Protein AF-A0A8K0P099-F1 (afdb_monomer_lite)

Secondary structure (DSSP, 8-state):
----------EEE--S--EEEEE-SSS-EEEEESHHHHHHHHGGGGPPTT-EEEEHHHHHHHTTSSEEEEEEEEEEETTTEEEEEEEEEEESSTTS--GGGS-GGG--SS------PPPPSS--EEEEEEEEEEEEEETTHHHHHHHHHTTT-HHHHHHHHHHHHHHHHHHTTSGGGTTEEEEEEETTEEEEEES-SGGG-B-TTS-HHHHHHHHHHHHHHHHHHHHHHHHHHHHHT----EEEEEEEEEEEEEEE-SSS-EEEEESHHHHHHHHHHHHS-TT-EEEEHHHHHHHTTSSEEEEEEEEEEETTTEEEEEEEEEEE--TTS--GGGPPP------

InterPro domains:
  IPR001054 Adenylyl cyclase class-3/4/guanylyl cyclase [PF00211] (7-89)
  IPR001054 Adenylyl cyclase class-3/4/guanylyl cyclase [PF00211] (124-322)
  IPR001054 Adenylyl cyclase class-3/4/guanylyl cyclase [PS50125] (1-44)
  IPR001054 Adenylyl cyclase class-3/4/guanylyl cyclase [PS50125] (132-277)
  IPR001054 Adenylyl cyclase class-3/4/guanylyl cyclase [SM00044] (24-306)
  IPR001054 Adenylyl cyclase class-3/4/guanylyl cyclase [cd07302] (12-88)
  IPR001054 Adenylyl cyclase class-3/4/guanylyl cyclase [cd07302] (130-321)
  IPR018297 Adenylyl cyclase class-4/guanylyl cyclase, conserved site [PS00452] (21-44)
  IPR018297 Adenylyl cyclase class-4/guanylyl cyclase, conserved site [PS00452] (254-277)
  IPR029787 Nucleotide cyclase [G3DSA:3.30.70.1230] (4-92)
  IPR029787 Nucleotide cyclase [G3DSA:3.30.70.1230] (120-325)
  IPR029787 Nucleotide cyclase [SSF55073] (9-88)
  IPR029787 Nucleotide cyclase [SSF55073] (126-321)

Organism: Ladona fulva (NCBI:txid123851)

Structure (mmCIF, N/CA/C/O backbone):
data_AF-A0A8K0P099-F1
#
_entry.id   AF-A0A8K0P099-F1
#
loop_
_atom_site.group_PDB
_atom_site.id
_atom_site.type_symbol
_atom_site.label_atom_id
_atom_site.label_alt_id
_atom_site.label_comp_id
_atom_site.label_asym_id
_atom_site.label_entity_id
_atom_site.label_seq_id
_atom_site.pdbx_PDB_ins_code
_atom_site.Cartn_x
_atom_site.Cartn_y
_atom_site.Cartn_z
_atom_site.occupancy
_atom_site.B_iso_or_equiv
_atom_site.auth_seq_id
_atom_site.auth_comp_id
_atom_site.auth_asym_id
_atom_site.auth_atom_id
_atom_site.pdbx_PDB_model_num
ATOM 1 N N . MET A 1 1 ? -6.250 -32.477 1.244 1.00 32.75 1 MET A N 1
ATOM 2 C CA . MET A 1 1 ? -6.707 -31.501 0.233 1.00 32.75 1 MET A CA 1
ATOM 3 C C . MET A 1 1 ? -5.587 -31.391 -0.783 1.00 32.75 1 MET A C 1
ATOM 5 O O . MET A 1 1 ? -4.495 -30.991 -0.407 1.00 32.75 1 MET A O 1
ATOM 9 N N . VAL A 1 2 ? -5.788 -31.908 -1.992 1.00 29.27 2 VAL A N 1
ATOM 10 C CA . VAL A 1 2 ? -4.766 -31.884 -3.046 1.00 29.27 2 VAL A CA 1
ATOM 11 C C . VAL A 1 2 ? -4.659 -30.435 -3.517 1.00 29.27 2 VAL A C 1
ATOM 13 O O . VAL A 1 2 ? -5.607 -29.920 -4.099 1.00 29.27 2 VAL A O 1
ATOM 16 N N . LEU A 1 3 ? -3.554 -29.754 -3.208 1.00 38.31 3 LEU A N 1
ATOM 17 C CA . LEU A 1 3 ? -3.230 -28.457 -3.804 1.00 38.31 3 LEU A CA 1
ATOM 18 C C . LEU A 1 3 ? -2.828 -28.715 -5.261 1.00 38.31 3 LEU A C 1
ATOM 20 O O . LEU A 1 3 ? -1.655 -28.908 -5.562 1.00 38.31 3 LEU A O 1
ATOM 24 N N . SER A 1 4 ? -3.811 -28.803 -6.153 1.00 39.56 4 SER A N 1
ATOM 25 C CA . SER A 1 4 ? -3.606 -28.892 -7.602 1.00 39.56 4 SER A CA 1
ATOM 26 C C . SER A 1 4 ? -3.813 -27.535 -8.275 1.00 39.56 4 SER A C 1
ATOM 28 O O . SER A 1 4 ? -4.442 -27.459 -9.329 1.00 39.56 4 SER A O 1
ATOM 30 N N . ASP A 1 5 ? -3.303 -26.465 -7.671 1.00 52.62 5 ASP A N 1
ATOM 31 C CA . ASP A 1 5 ? -3.159 -25.195 -8.373 1.00 52.62 5 ASP A CA 1
ATOM 32 C C . ASP A 1 5 ? -1.778 -25.199 -9.027 1.00 52.62 5 ASP A C 1
ATOM 34 O O . ASP A 1 5 ? -0.751 -25.086 -8.357 1.00 52.62 5 ASP A O 1
ATOM 38 N N . ASN A 1 6 ? -1.745 -25.378 -10.349 1.00 61.97 6 ASN A N 1
ATOM 39 C CA . ASN A 1 6 ? -0.527 -25.183 -11.126 1.00 61.97 6 ASN A CA 1
ATOM 40 C C . ASN A 1 6 ? -0.044 -23.744 -10.899 1.00 61.97 6 ASN A C 1
ATOM 42 O O . ASN A 1 6 ? -0.666 -22.797 -11.381 1.00 61.97 6 ASN A O 1
ATOM 46 N N . LEU A 1 7 ? 1.054 -23.576 -10.160 1.00 70.69 7 LEU A N 1
ATOM 47 C CA . LEU A 1 7 ? 1.712 -22.284 -9.994 1.00 70.69 7 LEU A CA 1
ATOM 48 C C . LEU A 1 7 ? 2.226 -21.830 -11.363 1.00 70.69 7 LEU A C 1
ATOM 50 O O . LEU A 1 7 ? 3.178 -22.390 -11.902 1.00 70.69 7 LEU A O 1
ATOM 54 N N . LEU A 1 8 ? 1.562 -20.833 -11.940 1.00 79.06 8 LEU A N 1
ATOM 55 C CA . LEU A 1 8 ? 1.956 -20.242 -13.212 1.00 79.06 8 LEU A CA 1
ATOM 56 C C . LEU A 1 8 ? 2.972 -19.135 -12.952 1.00 79.06 8 LEU A C 1
ATOM 58 O O . LEU A 1 8 ? 2.677 -18.169 -12.246 1.00 79.06 8 LEU A O 1
ATOM 62 N N . LEU A 1 9 ? 4.160 -19.272 -13.536 1.00 79.69 9 LEU A N 1
ATOM 63 C CA . LEU A 1 9 ? 5.206 -18.264 -13.437 1.00 79.69 9 LEU A CA 1
ATOM 64 C C . LEU A 1 9 ? 5.112 -17.296 -14.619 1.00 79.69 9 LEU A C 1
ATOM 66 O O . LEU A 1 9 ? 5.059 -17.719 -15.773 1.00 79.69 9 LEU A O 1
ATOM 70 N N . PHE A 1 10 ? 5.136 -15.999 -14.333 1.00 84.56 10 PHE A N 1
ATOM 71 C CA . PHE A 1 10 ? 5.227 -14.940 -15.333 1.00 84.56 10 PHE A CA 1
ATOM 72 C C . PHE A 1 10 ? 6.549 -14.211 -15.115 1.00 84.56 10 PHE A C 1
ATOM 74 O O . PHE A 1 10 ? 6.868 -13.846 -13.986 1.00 84.56 10 PHE A O 1
ATOM 81 N N . LEU A 1 11 ? 7.346 -14.067 -16.176 1.00 85.81 11 LEU A N 1
ATOM 82 C CA . LEU A 1 11 ? 8.647 -13.408 -16.107 1.00 85.81 11 LEU A CA 1
ATOM 83 C C . LEU A 1 11 ? 8.740 -12.313 -17.166 1.00 85.81 11 LEU A C 1
ATOM 85 O O . LEU A 1 11 ? 8.395 -12.519 -18.336 1.00 85.81 11 LEU A O 1
ATOM 89 N N . GLY A 1 12 ? 9.258 -11.162 -16.748 1.00 88.50 12 GLY A N 1
ATOM 90 C CA . GLY A 1 12 ? 9.609 -10.047 -17.614 1.00 88.50 12 GLY A CA 1
ATOM 91 C C . GLY A 1 12 ? 11.054 -9.619 -17.391 1.00 88.50 12 GLY A C 1
ATOM 92 O O . GLY A 1 12 ? 11.476 -9.405 -16.257 1.00 88.50 12 GLY A O 1
ATOM 93 N N . ILE A 1 13 ? 11.807 -9.483 -18.478 1.00 91.12 13 ILE A N 1
ATOM 94 C CA . ILE A 1 13 ? 13.169 -8.952 -18.485 1.00 91.12 13 ILE A CA 1
ATOM 95 C C . ILE A 1 13 ? 13.156 -7.631 -19.244 1.00 91.12 13 ILE A C 1
ATOM 97 O O . ILE A 1 13 ? 12.706 -7.552 -20.388 1.00 91.12 13 ILE A O 1
ATOM 101 N N . ASN A 1 14 ? 13.688 -6.600 -18.600 1.00 92.56 14 ASN A N 1
ATOM 102 C CA . ASN A 1 14 ? 13.896 -5.294 -19.196 1.00 92.56 14 ASN A CA 1
ATOM 103 C C . ASN A 1 14 ? 15.280 -4.761 -18.810 1.00 92.56 14 ASN A C 1
ATOM 105 O O . ASN A 1 14 ? 15.867 -5.204 -17.823 1.00 92.56 14 ASN A O 1
ATOM 109 N N . ILE A 1 15 ? 15.781 -3.793 -19.572 1.00 91.88 15 ILE A N 1
ATOM 110 C CA . ILE A 1 15 ? 17.034 -3.095 -19.297 1.00 91.88 15 ILE A CA 1
ATOM 111 C C . ILE A 1 15 ? 16.845 -1.591 -19.482 1.00 91.88 15 ILE A C 1
ATOM 113 O O . ILE A 1 15 ? 16.074 -1.147 -20.329 1.00 91.88 15 ILE A O 1
ATOM 117 N N . GLY A 1 16 ? 17.550 -0.810 -18.674 1.00 88.44 16 GLY A N 1
ATOM 118 C CA . GLY A 1 16 ? 17.519 0.642 -18.721 1.00 88.44 16 GLY A CA 1
ATOM 119 C C . GLY A 1 16 ? 18.023 1.251 -17.414 1.00 88.44 16 GLY A C 1
ATOM 120 O O . GLY A 1 16 ? 18.346 0.514 -16.476 1.00 88.44 16 GLY A O 1
ATOM 121 N N . PRO A 1 17 ? 18.104 2.587 -17.339 1.00 86.38 17 PRO A N 1
ATOM 122 C CA . PRO A 1 17 ? 18.519 3.277 -16.127 1.00 86.38 17 PRO A CA 1
ATOM 123 C C . PRO A 1 17 ? 17.516 3.041 -14.992 1.00 86.38 17 PRO A C 1
ATOM 125 O O . PRO A 1 17 ? 16.309 2.890 -15.221 1.00 86.38 17 PRO A O 1
ATOM 128 N N . VAL A 1 18 ? 18.036 3.006 -13.768 1.00 88.38 18 VAL A N 1
ATOM 129 C CA . VAL A 1 18 ? 17.264 2.957 -12.525 1.00 88.38 18 VAL A CA 1
ATOM 130 C C . VAL A 1 18 ? 17.939 3.838 -11.487 1.00 88.38 18 VAL A C 1
ATOM 132 O O . VAL A 1 18 ? 19.163 3.974 -11.481 1.00 88.38 18 VAL A O 1
ATOM 135 N N . VAL A 1 19 ? 17.142 4.390 -10.582 1.00 85.75 19 VAL A N 1
ATOM 136 C CA . VAL A 1 19 ? 17.631 4.992 -9.344 1.00 85.75 19 VAL A CA 1
ATOM 137 C C . VAL A 1 19 ? 17.371 3.993 -8.226 1.00 85.75 19 VAL A C 1
ATOM 139 O O . VAL A 1 19 ? 16.287 3.424 -8.149 1.00 85.75 19 VAL A O 1
ATOM 142 N N . ALA A 1 20 ? 18.358 3.752 -7.372 1.00 87.06 20 ALA A N 1
ATOM 143 C CA . ALA A 1 20 ? 18.239 2.826 -6.255 1.00 87.06 20 ALA A CA 1
ATOM 144 C C . ALA A 1 20 ? 18.549 3.537 -4.941 1.00 87.06 20 ALA A C 1
ATOM 146 O O . ALA A 1 20 ? 19.369 4.453 -4.904 1.00 87.06 20 ALA A O 1
ATOM 147 N N . GLY A 1 21 ? 17.919 3.093 -3.860 1.00 84.25 21 GLY A N 1
ATOM 148 C CA . GLY A 1 21 ? 18.026 3.755 -2.567 1.00 84.25 21 GLY A CA 1
ATOM 149 C C . GLY A 1 21 ? 17.405 2.939 -1.445 1.00 84.25 21 GLY A C 1
ATOM 150 O O . GLY A 1 21 ? 16.698 1.961 -1.681 1.00 84.25 21 GLY A O 1
ATOM 151 N N . VAL A 1 22 ? 17.702 3.348 -0.215 1.00 86.31 22 VAL A N 1
ATOM 152 C CA . VAL A 1 22 ? 17.086 2.810 0.999 1.00 86.31 22 VAL A CA 1
ATOM 153 C C . VAL A 1 22 ? 16.085 3.836 1.511 1.00 86.31 22 VAL A C 1
ATOM 155 O O . VAL A 1 22 ? 16.413 5.019 1.562 1.00 86.31 22 VAL A O 1
ATOM 158 N N . ILE A 1 23 ? 14.882 3.386 1.867 1.00 86.25 23 ILE A N 1
ATOM 159 C CA . ILE A 1 23 ? 13.797 4.248 2.343 1.00 86.25 23 ILE A CA 1
ATOM 160 C C . ILE A 1 23 ? 13.314 3.827 3.727 1.00 86.25 23 ILE A C 1
ATOM 162 O O . ILE A 1 23 ? 13.084 2.641 3.985 1.00 86.25 23 ILE A O 1
ATOM 166 N N . GLY A 1 24 ? 13.084 4.835 4.570 1.00 84.56 24 GLY A N 1
ATOM 167 C CA . GLY A 1 24 ? 12.524 4.715 5.911 1.00 84.56 24 GLY A CA 1
ATOM 168 C C . GLY A 1 24 ? 13.587 4.522 6.989 1.00 84.56 24 GLY A C 1
ATOM 169 O O . GLY A 1 24 ? 14.671 3.999 6.739 1.00 84.56 24 GLY A O 1
ATOM 170 N N . ALA A 1 25 ? 13.251 4.934 8.209 1.00 85.81 25 ALA A N 1
ATOM 171 C CA . ALA A 1 25 ? 14.102 4.806 9.390 1.00 85.81 25 ALA A CA 1
ATOM 172 C C . ALA A 1 25 ? 13.796 3.523 10.184 1.00 85.81 25 ALA A C 1
ATOM 174 O O . ALA A 1 25 ? 14.697 2.906 10.753 1.00 85.81 25 ALA A O 1
ATOM 175 N N . ARG A 1 26 ? 12.532 3.076 10.194 1.00 85.25 26 ARG A N 1
ATOM 176 C CA . ARG A 1 26 ? 12.099 1.812 10.815 1.00 85.25 26 ARG A CA 1
ATOM 177 C C . ARG A 1 26 ? 11.837 0.770 9.738 1.00 85.25 26 ARG A C 1
ATOM 179 O O . ARG A 1 26 ? 11.110 1.043 8.788 1.00 85.25 26 ARG A O 1
ATOM 186 N N . LYS A 1 27 ? 12.414 -0.430 9.885 1.00 83.75 27 LYS A N 1
ATOM 187 C CA . LYS A 1 27 ? 12.411 -1.490 8.852 1.00 83.75 27 LYS A CA 1
ATOM 188 C C . LYS A 1 27 ? 12.797 -0.917 7.467 1.00 83.75 27 LYS A C 1
ATOM 190 O O . LYS A 1 27 ? 11.972 -0.934 6.552 1.00 83.75 27 LYS A O 1
ATOM 195 N N . PRO A 1 28 ? 14.019 -0.357 7.332 1.00 83.38 28 PRO A N 1
ATOM 196 C CA . PRO A 1 28 ? 14.470 0.281 6.100 1.00 83.38 28 PRO A CA 1
ATOM 197 C C . PRO A 1 28 ? 14.449 -0.709 4.937 1.00 83.38 28 PRO A C 1
ATOM 199 O O . PRO A 1 28 ? 14.876 -1.859 5.077 1.00 83.38 28 PRO A O 1
ATOM 202 N N . GLN A 1 29 ? 13.987 -0.253 3.778 1.00 82.00 29 GLN A N 1
ATOM 203 C CA . GLN A 1 29 ? 13.840 -1.102 2.603 1.00 82.00 29 GLN A CA 1
ATOM 204 C C . GLN A 1 29 ? 14.655 -0.558 1.437 1.00 82.00 29 GLN A C 1
ATOM 206 O O . GLN A 1 29 ? 14.537 0.609 1.074 1.00 82.00 29 GLN A O 1
ATOM 211 N N . TYR A 1 30 ? 15.491 -1.420 0.857 1.00 85.31 30 TYR A N 1
ATOM 212 C CA . TYR A 1 30 ? 16.133 -1.145 -0.422 1.00 85.31 30 TYR A CA 1
ATOM 213 C C . TYR A 1 30 ? 15.121 -1.366 -1.542 1.00 85.31 30 TYR A C 1
ATOM 215 O O . TYR A 1 30 ? 14.516 -2.439 -1.610 1.00 85.31 30 TYR A O 1
ATOM 223 N N . ASP A 1 31 ? 14.979 -0.388 -2.423 1.00 84.44 31 ASP A N 1
ATOM 224 C CA . ASP A 1 31 ? 14.113 -0.488 -3.593 1.00 84.44 31 ASP A CA 1
ATOM 225 C C . ASP A 1 31 ? 14.794 0.148 -4.818 1.00 84.44 31 ASP A C 1
ATOM 227 O O . ASP A 1 31 ? 15.859 0.777 -4.728 1.00 84.44 31 ASP A O 1
ATOM 231 N N . ILE A 1 32 ? 14.179 -0.065 -5.978 1.00 87.56 32 ILE A N 1
ATOM 232 C CA . ILE A 1 32 ? 14.626 0.456 -7.267 1.00 87.56 32 ILE A CA 1
ATOM 233 C C . ILE A 1 32 ? 13.471 1.161 -7.979 1.00 87.56 32 ILE A C 1
ATOM 235 O O . ILE A 1 32 ? 12.366 0.639 -8.105 1.00 87.56 32 ILE A O 1
ATOM 239 N N . TRP A 1 33 ? 13.749 2.347 -8.506 1.00 84.69 33 TRP A N 1
ATOM 240 C CA . TRP A 1 33 ? 12.784 3.208 -9.176 1.00 84.69 33 TRP A CA 1
ATOM 241 C C . TRP A 1 33 ? 13.251 3.555 -10.581 1.00 84.69 33 TRP A C 1
ATOM 243 O O . TRP A 1 33 ? 14.435 3.497 -10.912 1.00 84.69 33 TRP A O 1
ATOM 253 N N . GLY A 1 34 ? 12.285 3.888 -11.428 1.00 83.94 34 GLY A N 1
ATOM 254 C CA . GLY A 1 34 ? 12.527 4.253 -12.815 1.00 83.94 34 GLY A CA 1
ATOM 255 C C . GLY A 1 34 ? 11.541 3.596 -13.767 1.00 83.94 34 GLY A C 1
ATOM 256 O O . GLY A 1 34 ? 10.821 2.644 -13.436 1.00 83.94 34 GLY A O 1
ATOM 257 N N . ASN A 1 35 ? 11.516 4.097 -14.999 1.00 83.38 35 ASN A N 1
ATOM 258 C CA . ASN A 1 35 ? 10.683 3.526 -16.052 1.00 83.38 35 ASN A CA 1
ATOM 259 C C . ASN A 1 35 ? 11.014 2.041 -16.304 1.00 83.38 35 ASN A C 1
ATOM 261 O O . ASN A 1 35 ? 10.107 1.240 -16.522 1.00 83.38 35 ASN A O 1
ATOM 265 N N . THR A 1 36 ? 12.290 1.662 -16.190 1.00 87.69 36 THR A N 1
ATOM 266 C CA . THR A 1 36 ? 12.785 0.296 -16.411 1.00 87.69 36 THR A CA 1
ATOM 267 C C . THR A 1 36 ? 12.075 -0.740 -15.535 1.00 87.69 36 THR A C 1
ATOM 269 O O . THR A 1 36 ? 11.572 -1.742 -16.051 1.00 87.69 36 THR A O 1
ATOM 272 N N . VAL A 1 37 ? 11.968 -0.466 -14.229 1.00 87.38 37 VAL A N 1
ATOM 273 C CA . VAL A 1 37 ? 11.319 -1.336 -13.228 1.00 87.38 37 VAL A CA 1
ATOM 274 C C . VAL A 1 37 ? 9.804 -1.383 -13.444 1.00 87.38 37 VAL A C 1
ATOM 276 O O . VAL A 1 37 ? 9.174 -2.441 -13.375 1.00 87.38 37 VAL A O 1
ATOM 279 N N . ASN A 1 38 ? 9.210 -0.235 -13.776 1.00 83.62 38 ASN A N 1
ATOM 280 C CA . ASN A 1 38 ? 7.781 -0.125 -14.067 1.00 83.62 38 ASN A CA 1
ATOM 281 C C . ASN A 1 38 ? 7.371 -0.908 -15.321 1.00 83.62 38 ASN A C 1
ATOM 283 O O . ASN A 1 38 ? 6.283 -1.474 -15.359 1.00 83.62 38 ASN A O 1
ATOM 287 N N . VAL A 1 39 ? 8.212 -0.934 -16.355 1.00 86.31 39 VAL A N 1
ATOM 288 C CA . VAL A 1 39 ? 7.972 -1.754 -17.550 1.00 86.31 39 VAL A CA 1
ATOM 289 C C . VAL A 1 39 ? 8.088 -3.234 -17.193 1.00 86.31 39 VAL A C 1
ATOM 291 O O . VAL A 1 39 ? 7.149 -3.977 -17.463 1.00 86.31 39 VAL A O 1
ATOM 294 N N . ALA A 1 40 ? 9.169 -3.644 -16.518 1.00 87.44 40 ALA A N 1
ATOM 295 C CA . ALA A 1 40 ? 9.393 -5.043 -16.144 1.00 87.44 40 ALA A CA 1
ATOM 296 C C . ALA A 1 40 ? 8.234 -5.618 -15.311 1.00 87.44 40 ALA A C 1
ATOM 298 O O . ALA A 1 40 ? 7.671 -6.647 -15.671 1.00 87.44 40 ALA A O 1
ATOM 299 N N . SER A 1 41 ? 7.804 -4.913 -14.258 1.00 83.38 41 SER A N 1
ATOM 300 C CA . SER A 1 41 ? 6.695 -5.361 -13.396 1.00 83.38 41 SER A CA 1
ATOM 301 C C . SER A 1 41 ? 5.343 -5.417 -14.114 1.00 83.38 41 SER A C 1
ATOM 303 O O . SER A 1 41 ? 4.471 -6.208 -13.760 1.00 83.38 41 SER A O 1
ATOM 305 N N . ARG A 1 42 ? 5.133 -4.590 -15.146 1.00 83.31 42 ARG A N 1
ATOM 306 C CA . ARG A 1 42 ? 3.884 -4.583 -15.922 1.00 83.31 42 ARG A CA 1
ATOM 307 C C . ARG A 1 42 ? 3.869 -5.599 -17.055 1.00 83.31 42 ARG A C 1
ATOM 309 O O . ARG A 1 42 ? 2.789 -5.851 -17.594 1.00 83.31 42 ARG A O 1
ATOM 316 N N . MET A 1 43 ? 4.998 -6.215 -17.391 1.00 81.12 43 MET A N 1
ATOM 317 C CA . MET A 1 43 ? 5.035 -7.288 -18.388 1.00 81.12 43 MET A CA 1
ATOM 318 C C . MET A 1 43 ? 4.270 -8.537 -17.936 1.00 81.12 43 MET A C 1
ATOM 320 O O . MET A 1 43 ? 3.787 -9.279 -18.793 1.00 81.12 43 MET A O 1
ATOM 324 N N . ASP A 1 44 ? 4.039 -8.714 -16.632 1.00 75.44 44 ASP A N 1
ATOM 325 C CA . ASP A 1 44 ? 3.142 -9.747 -16.096 1.00 75.44 44 ASP A CA 1
ATOM 326 C C . ASP A 1 44 ? 1.709 -9.595 -16.619 1.00 75.44 44 ASP A C 1
ATOM 328 O O . ASP A 1 44 ? 1.033 -10.583 -16.894 1.00 75.44 44 ASP A O 1
ATOM 332 N N . SER A 1 45 ? 1.241 -8.356 -16.826 1.00 75.06 45 SER A N 1
ATOM 333 C CA . SER A 1 45 ? -0.131 -8.094 -17.294 1.00 75.06 45 SER A CA 1
ATOM 334 C C . SER A 1 45 ? -0.411 -8.627 -18.699 1.00 75.06 45 SER A C 1
ATOM 336 O O . SER A 1 45 ? -1.565 -8.860 -19.053 1.00 75.06 45 SER A O 1
ATOM 338 N N . THR A 1 46 ? 0.645 -8.824 -19.483 1.00 76.69 46 THR A N 1
ATOM 339 C CA . THR A 1 46 ? 0.602 -9.362 -20.843 1.00 76.69 46 THR A CA 1
ATOM 340 C C . THR A 1 46 ? 1.334 -10.690 -20.948 1.00 76.69 46 THR A C 1
ATOM 342 O O . THR A 1 46 ? 1.568 -11.162 -22.063 1.00 76.69 46 THR A O 1
ATOM 345 N N . GLY A 1 47 ? 1.756 -11.261 -19.821 1.00 74.62 47 GLY A N 1
ATOM 346 C CA . GLY A 1 47 ? 2.582 -12.448 -19.816 1.00 74.62 47 GLY A CA 1
ATOM 347 C C . GLY A 1 47 ? 1.830 -13.702 -20.181 1.00 74.62 47 GLY A C 1
ATOM 348 O O . GLY A 1 47 ? 0.648 -13.855 -19.882 1.00 74.62 47 GLY A O 1
ATOM 349 N N . LEU A 1 48 ? 2.544 -14.596 -20.860 1.00 82.38 48 LEU A N 1
ATOM 350 C CA . LEU A 1 48 ? 2.087 -15.959 -21.042 1.00 82.38 48 LEU A CA 1
ATOM 351 C C . LEU A 1 48 ? 2.646 -16.808 -19.900 1.00 82.38 48 LEU A C 1
ATOM 353 O O . LEU A 1 48 ? 3.824 -16.655 -19.563 1.00 82.38 48 LEU A O 1
ATOM 357 N N . PRO A 1 49 ? 1.829 -17.696 -19.312 1.00 84.44 49 PRO A N 1
ATOM 358 C CA . PRO A 1 49 ? 2.298 -18.606 -18.282 1.00 84.44 49 PRO A CA 1
ATOM 359 C C . PRO A 1 49 ? 3.533 -19.382 -18.739 1.00 84.44 49 PRO A C 1
ATOM 361 O O . PRO A 1 49 ? 3.577 -19.879 -19.866 1.00 84.44 49 PRO A O 1
ATOM 364 N N . ASN A 1 50 ? 4.523 -19.494 -17.857 1.00 83.12 50 ASN A N 1
ATOM 365 C CA . ASN A 1 50 ? 5.775 -20.226 -18.056 1.00 83.12 50 ASN A CA 1
ATOM 366 C C . ASN A 1 50 ? 6.639 -19.721 -19.226 1.00 83.12 50 ASN A C 1
ATOM 368 O O . ASN A 1 50 ? 7.516 -20.442 -19.693 1.00 83.12 50 ASN A O 1
ATOM 372 N N . HIS A 1 51 ? 6.417 -18.487 -19.687 1.00 87.31 51 HIS A N 1
ATOM 373 C CA . HIS A 1 51 ? 7.252 -17.841 -20.698 1.00 87.31 51 HIS A CA 1
ATOM 374 C C . HIS A 1 51 ? 8.001 -16.649 -20.105 1.00 87.31 51 HIS A C 1
ATOM 376 O O . HIS A 1 51 ? 7.440 -15.850 -19.351 1.00 87.31 51 HIS A O 1
ATOM 382 N N . THR A 1 52 ? 9.261 -16.494 -20.513 1.00 90.12 52 THR A N 1
ATOM 383 C CA . THR A 1 52 ? 10.057 -15.307 -20.194 1.00 90.12 52 THR A CA 1
ATOM 384 C C . THR A 1 52 ? 9.927 -14.299 -21.317 1.00 90.12 52 THR A C 1
ATOM 386 O O . THR A 1 52 ? 10.385 -14.533 -22.433 1.00 90.12 52 THR A O 1
ATOM 389 N N . GLN A 1 53 ? 9.294 -13.171 -21.027 1.00 91.69 53 GLN A N 1
ATOM 390 C CA . GLN A 1 53 ? 9.183 -12.068 -21.970 1.00 91.69 53 GLN A CA 1
ATOM 391 C C . GLN A 1 53 ? 10.365 -11.122 -21.819 1.00 91.69 53 GLN A C 1
ATOM 393 O O . GLN A 1 53 ? 10.838 -10.874 -20.711 1.00 91.69 53 GLN A O 1
ATOM 398 N N . VAL A 1 54 ? 10.787 -10.535 -22.929 1.00 93.31 54 VAL A N 1
ATOM 399 C CA . VAL A 1 54 ? 11.912 -9.607 -23.000 1.00 93.31 54 VAL A CA 1
ATOM 400 C C . VAL A 1 54 ? 11.503 -8.398 -23.840 1.00 93.31 54 VAL A C 1
ATOM 402 O O . VAL A 1 54 ? 10.835 -8.549 -24.867 1.00 93.31 54 VAL A O 1
ATOM 405 N N . THR A 1 55 ? 11.857 -7.196 -23.391 1.00 93.56 55 THR A N 1
ATOM 406 C CA . THR A 1 55 ? 11.665 -5.965 -24.176 1.00 93.56 55 THR A CA 1
ATOM 407 C C . THR A 1 55 ? 12.586 -5.930 -25.395 1.00 93.56 55 THR A C 1
ATOM 409 O O . THR A 1 55 ? 13.590 -6.641 -25.445 1.00 93.56 55 THR A O 1
ATOM 412 N N . GLU A 1 56 ? 12.260 -5.106 -26.394 1.00 93.88 56 GLU A N 1
ATOM 413 C CA . GLU A 1 56 ? 13.131 -4.884 -27.556 1.00 93.88 56 GLU A CA 1
ATOM 414 C C . GLU A 1 56 ? 14.533 -4.438 -27.122 1.00 93.88 56 GLU A C 1
ATOM 416 O O . GLU A 1 56 ? 15.527 -4.978 -27.594 1.00 93.88 56 GLU A O 1
ATOM 421 N N . GLU A 1 57 ? 14.627 -3.524 -26.160 1.00 92.75 57 GLU A N 1
ATOM 422 C CA . GLU A 1 57 ? 15.895 -3.005 -25.651 1.00 92.75 57 GLU A CA 1
ATOM 423 C C . GLU A 1 57 ? 16.752 -4.118 -25.034 1.00 92.75 57 GLU A C 1
ATOM 425 O O . GLU A 1 57 ? 17.940 -4.241 -25.341 1.00 92.75 57 GLU A O 1
ATOM 430 N N . ALA A 1 58 ? 16.150 -4.978 -24.206 1.00 93.62 58 ALA A N 1
ATOM 431 C CA . ALA A 1 58 ? 16.856 -6.106 -23.605 1.00 93.62 58 ALA A CA 1
ATOM 432 C C . ALA A 1 58 ? 17.224 -7.173 -24.650 1.00 93.62 58 ALA A C 1
ATOM 434 O O . ALA A 1 58 ? 18.320 -7.734 -24.594 1.00 93.62 58 ALA A O 1
ATOM 435 N N . TYR A 1 59 ? 16.370 -7.409 -25.649 1.00 94.50 59 TYR A N 1
ATOM 436 C CA . TYR A 1 59 ? 16.691 -8.278 -26.780 1.00 94.50 59 TYR A CA 1
ATOM 437 C C . TYR A 1 59 ? 17.897 -7.758 -27.573 1.00 94.50 59 TYR A C 1
ATOM 439 O O . TYR A 1 59 ? 18.814 -8.527 -27.851 1.00 94.50 59 TYR A O 1
ATOM 447 N N . GLN A 1 60 ? 17.956 -6.464 -27.896 1.00 94.19 60 GLN A N 1
ATOM 448 C CA . GLN A 1 60 ? 19.065 -5.889 -28.665 1.00 94.19 60 GLN A CA 1
ATOM 449 C C . GLN A 1 60 ? 20.423 -6.065 -27.972 1.00 94.19 60 GLN A C 1
ATOM 451 O O . GLN A 1 60 ? 21.433 -6.259 -28.651 1.00 94.19 60 GLN A O 1
ATOM 456 N N . VAL A 1 61 ? 20.436 -6.063 -26.637 1.00 92.56 61 VAL A N 1
ATOM 457 C CA . VAL A 1 61 ? 21.628 -6.346 -25.826 1.00 92.56 61 VAL A CA 1
ATOM 458 C C . VAL A 1 61 ? 21.950 -7.843 -25.811 1.00 92.56 61 VAL A C 1
ATOM 460 O O . VAL A 1 61 ? 23.109 -8.226 -25.947 1.00 92.56 61 VAL A O 1
ATOM 463 N N . LEU A 1 62 ? 20.940 -8.706 -25.681 1.00 91.62 62 LEU A N 1
ATOM 464 C CA . LEU A 1 62 ? 21.129 -10.146 -25.483 1.00 91.62 62 LEU A CA 1
ATOM 465 C C . LEU A 1 62 ? 21.224 -10.971 -26.776 1.00 91.62 62 LEU A C 1
ATOM 467 O O . LEU A 1 62 ? 21.706 -12.101 -26.730 1.00 91.62 62 LEU A O 1
ATOM 471 N N . LYS A 1 63 ? 20.810 -10.452 -27.937 1.00 90.12 63 LYS A N 1
ATOM 472 C CA . LYS A 1 63 ? 20.732 -11.214 -29.203 1.00 90.12 63 LYS A CA 1
ATOM 473 C C . LYS A 1 63 ? 22.068 -11.821 -29.657 1.00 90.12 63 LYS A C 1
ATOM 475 O O . LYS A 1 63 ? 22.086 -12.868 -30.308 1.00 90.12 63 LYS A O 1
ATOM 480 N N . ASN A 1 64 ? 23.179 -11.178 -29.288 1.00 87.94 64 ASN A N 1
ATOM 481 C CA . ASN A 1 64 ? 24.541 -11.611 -29.616 1.00 87.94 64 ASN A CA 1
ATOM 482 C C . ASN A 1 64 ? 25.136 -12.579 -28.572 1.00 87.94 64 ASN A C 1
ATOM 484 O O . ASN A 1 64 ? 26.235 -13.089 -28.764 1.00 87.94 64 ASN A O 1
ATOM 488 N N . HIS A 1 65 ? 24.419 -12.843 -27.479 1.00 88.00 65 HIS A N 1
ATOM 489 C CA . HIS A 1 65 ? 24.784 -13.807 -26.441 1.00 88.00 65 HIS A CA 1
ATOM 490 C C . HIS A 1 65 ? 24.179 -15.198 -26.746 1.00 88.00 65 HIS A C 1
ATOM 492 O O . HIS A 1 65 ? 23.394 -15.334 -27.696 1.00 88.00 65 HIS A O 1
ATOM 498 N N . PRO A 1 66 ? 24.547 -16.266 -26.001 1.00 89.19 66 PRO A N 1
ATOM 499 C CA . PRO A 1 66 ? 24.094 -17.636 -26.272 1.00 89.19 66 PRO A CA 1
ATOM 500 C C . PRO A 1 66 ? 22.635 -17.885 -25.844 1.00 89.19 66 PRO A C 1
ATOM 502 O O . PRO A 1 66 ? 22.336 -18.852 -25.150 1.00 89.19 66 PRO A O 1
ATOM 505 N N . TYR A 1 67 ? 21.722 -17.019 -26.274 1.00 90.25 67 TYR A N 1
ATOM 506 C CA . TYR A 1 67 ? 20.290 -17.076 -26.006 1.00 90.25 67 TYR A CA 1
ATOM 507 C C . TYR A 1 67 ? 19.502 -17.102 -27.313 1.00 90.25 67 TYR A C 1
ATOM 509 O O . TYR A 1 67 ? 19.907 -16.492 -28.309 1.00 90.25 67 TYR A O 1
ATOM 517 N N . GLU A 1 68 ? 18.380 -17.807 -27.295 1.00 90.50 68 GLU A N 1
ATOM 518 C CA . GLU A 1 68 ? 17.429 -17.881 -28.395 1.00 90.50 68 GLU A CA 1
ATOM 519 C C . GLU A 1 68 ? 16.180 -17.074 -28.078 1.00 90.50 68 GLU A C 1
ATOM 521 O O . GLU A 1 68 ? 15.665 -17.095 -26.958 1.00 90.50 68 GLU A O 1
ATOM 526 N N . PHE A 1 69 ? 15.700 -16.353 -29.088 1.00 93.69 69 PHE A N 1
ATOM 527 C CA . PHE A 1 69 ? 14.558 -15.471 -28.953 1.00 93.69 69 PHE A CA 1
ATOM 528 C C . PHE A 1 69 ? 13.557 -15.712 -30.070 1.00 93.69 69 PHE A C 1
ATOM 530 O O . PHE A 1 69 ? 13.925 -15.814 -31.240 1.00 93.69 69 PHE A O 1
ATOM 537 N N . GLN A 1 70 ? 12.280 -15.697 -29.710 1.00 93.44 70 GLN A N 1
ATOM 538 C CA . GLN A 1 70 ? 11.175 -15.667 -30.653 1.00 93.44 70 GLN A CA 1
ATOM 539 C C . GLN A 1 70 ? 10.515 -14.291 -30.606 1.00 93.44 70 GLN A C 1
ATOM 541 O O . GLN A 1 70 ? 10.057 -13.848 -29.552 1.00 93.44 70 GLN A O 1
ATOM 546 N N . CYS A 1 71 ? 10.442 -13.608 -31.749 1.00 92.31 71 CYS A N 1
ATOM 547 C CA . CYS A 1 71 ? 9.707 -12.350 -31.834 1.00 92.31 71 CYS A CA 1
ATOM 548 C C . CYS A 1 71 ? 8.221 -12.603 -31.571 1.00 92.31 71 CYS A C 1
ATOM 550 O O . CYS A 1 71 ? 7.593 -13.437 -32.224 1.00 92.31 71 CYS A O 1
ATOM 552 N N . ARG A 1 72 ? 7.661 -11.863 -30.615 1.00 90.50 72 ARG A N 1
ATOM 553 C CA . ARG A 1 72 ? 6.232 -11.893 -30.301 1.00 90.50 72 ARG A CA 1
ATOM 554 C C . ARG A 1 72 ? 5.461 -10.812 -31.062 1.00 90.50 72 ARG A C 1
ATOM 556 O O . ARG A 1 72 ? 4.260 -10.945 -31.274 1.00 90.50 72 ARG A O 1
ATOM 563 N N . GLY A 1 73 ? 6.149 -9.748 -31.473 1.00 90.25 73 GLY A N 1
ATOM 564 C CA . GLY A 1 73 ? 5.552 -8.573 -32.100 1.00 90.25 73 GLY A CA 1
ATOM 565 C C . GLY A 1 73 ? 5.095 -7.529 -31.079 1.00 90.25 73 GLY A C 1
ATOM 566 O O . GLY A 1 73 ? 5.550 -7.514 -29.931 1.00 90.25 73 GLY A O 1
ATOM 567 N N . LYS A 1 74 ? 4.217 -6.620 -31.520 1.00 90.44 74 LYS A N 1
ATOM 568 C CA . LYS A 1 74 ? 3.710 -5.515 -30.698 1.00 90.44 74 LYS A CA 1
ATOM 569 C C . LYS A 1 74 ? 2.655 -6.000 -29.712 1.00 90.44 74 LYS A C 1
ATOM 571 O O . LYS A 1 74 ? 1.670 -6.624 -30.095 1.00 90.44 74 LYS A O 1
ATOM 576 N N . VAL A 1 75 ? 2.844 -5.654 -28.448 1.00 88.25 75 VAL A N 1
ATOM 577 C CA . VAL A 1 75 ? 1.968 -6.014 -27.339 1.00 88.25 75 VAL A CA 1
ATOM 578 C C . VAL A 1 75 ? 1.620 -4.753 -26.571 1.00 88.25 75 VAL A C 1
ATOM 580 O O . VAL A 1 75 ? 2.491 -3.942 -26.262 1.00 88.25 75 VAL A O 1
ATOM 583 N N . ARG A 1 76 ? 0.339 -4.588 -26.243 1.00 85.81 76 ARG A N 1
ATOM 584 C CA . ARG A 1 76 ? -0.135 -3.444 -25.468 1.00 85.81 76 ARG A CA 1
ATOM 585 C C . ARG A 1 76 ? 0.123 -3.653 -23.981 1.00 85.81 76 ARG A C 1
ATOM 587 O O . ARG A 1 76 ? -0.637 -4.347 -23.310 1.00 85.81 76 ARG A O 1
ATOM 594 N N . VAL A 1 77 ? 1.156 -3.009 -23.453 1.00 79.88 77 VAL A N 1
ATOM 595 C CA . VAL A 1 77 ? 1.486 -3.032 -22.025 1.00 79.88 77 VAL A CA 1
ATOM 596 C C . VAL A 1 77 ? 0.702 -1.932 -21.305 1.00 79.88 77 VAL A C 1
ATOM 598 O O . VAL A 1 77 ? 0.682 -0.766 -21.719 1.00 79.88 77 VAL A O 1
ATOM 601 N N . LYS A 1 78 ? 0.026 -2.288 -20.204 1.00 75.19 78 LYS A N 1
ATOM 602 C CA . LYS A 1 78 ? -0.869 -1.377 -19.471 1.00 75.19 78 LYS A CA 1
ATOM 603 C C . LYS A 1 78 ? -0.147 -0.087 -19.052 1.00 75.19 78 LYS A C 1
ATOM 605 O O . LYS A 1 78 ? 0.794 -0.106 -18.261 1.00 75.19 78 LYS A O 1
ATOM 610 N N . GLY A 1 79 ? -0.620 1.056 -19.551 1.00 74.75 79 GLY A N 1
ATOM 611 C CA . GLY A 1 79 ? -0.051 2.375 -19.244 1.00 74.75 79 GLY A CA 1
ATOM 612 C C . GLY A 1 79 ? 1.362 2.610 -19.793 1.00 74.75 79 GLY A C 1
ATOM 613 O O . GLY A 1 79 ? 2.048 3.496 -19.295 1.00 74.75 79 GLY A O 1
ATOM 614 N N . LYS A 1 80 ? 1.810 1.798 -20.760 1.00 80.25 80 LYS A N 1
ATOM 615 C CA . LYS A 1 80 ? 3.053 1.996 -21.528 1.00 80.25 80 LYS A CA 1
ATOM 616 C C . LYS A 1 80 ? 2.820 2.015 -23.043 1.00 80.25 80 LYS A C 1
ATOM 618 O O . LYS A 1 80 ? 3.669 2.506 -23.772 1.00 80.25 80 LYS A O 1
ATOM 623 N N . GLY A 1 81 ? 1.651 1.563 -23.502 1.00 84.25 81 GLY A N 1
ATOM 624 C CA . GLY A 1 81 ? 1.291 1.563 -24.919 1.00 84.25 81 GLY A CA 1
ATOM 625 C C . GLY A 1 81 ? 1.755 0.293 -25.623 1.00 84.25 81 GLY A C 1
ATOM 626 O O . GLY A 1 81 ? 1.944 -0.743 -24.984 1.00 84.25 81 GLY A O 1
ATOM 627 N N . ASP A 1 82 ? 1.883 0.365 -26.944 1.00 89.31 82 ASP A N 1
ATOM 628 C CA . ASP A 1 82 ? 2.261 -0.782 -27.765 1.00 89.31 82 ASP A CA 1
ATOM 629 C C . ASP A 1 82 ? 3.792 -0.901 -27.819 1.00 89.31 82 ASP A C 1
ATOM 631 O O . ASP A 1 82 ? 4.479 0.005 -28.286 1.00 89.31 82 ASP A O 1
ATOM 635 N N . MET A 1 83 ? 4.323 -2.028 -27.348 1.00 89.19 83 MET A N 1
ATOM 636 C CA . MET A 1 83 ? 5.760 -2.308 -27.276 1.00 89.19 83 MET A CA 1
ATOM 637 C C . MET A 1 83 ? 6.086 -3.584 -28.048 1.00 89.19 83 MET A C 1
ATOM 639 O O . MET A 1 83 ? 5.371 -4.579 -27.920 1.00 89.19 83 MET A O 1
ATOM 643 N N . THR A 1 84 ? 7.165 -3.590 -28.831 1.00 92.69 84 THR A N 1
ATOM 644 C CA . THR A 1 84 ? 7.675 -4.835 -29.425 1.00 92.69 84 THR A CA 1
ATOM 645 C C . THR A 1 84 ? 8.339 -5.673 -28.338 1.00 92.69 84 THR A C 1
ATOM 647 O O . THR A 1 84 ? 9.131 -5.163 -27.547 1.00 92.69 84 THR A O 1
ATOM 650 N N . THR A 1 85 ? 7.998 -6.958 -28.277 1.00 92.38 85 THR A N 1
ATOM 651 C CA . THR A 1 85 ? 8.540 -7.883 -27.274 1.00 92.38 85 THR A CA 1
ATOM 652 C C . THR A 1 85 ? 8.965 -9.204 -27.907 1.00 92.38 85 THR A C 1
ATOM 654 O O . THR A 1 85 ? 8.540 -9.558 -29.011 1.00 92.38 85 THR A O 1
ATOM 657 N N . TYR A 1 86 ? 9.800 -9.940 -27.181 1.00 93.88 86 TYR A N 1
ATOM 658 C CA . TYR A 1 86 ? 10.321 -11.251 -27.556 1.00 93.88 86 TYR A CA 1
ATOM 659 C C . TYR A 1 86 ? 10.065 -12.242 -26.426 1.00 93.88 86 TYR A C 1
ATOM 661 O O . TYR A 1 86 ? 9.988 -11.857 -25.259 1.00 93.88 86 TYR A O 1
ATOM 669 N N . PHE A 1 87 ? 9.969 -13.522 -26.758 1.00 93.31 87 PHE A N 1
ATOM 670 C CA . PHE A 1 87 ? 10.130 -14.595 -25.788 1.00 93.31 87 PHE A CA 1
ATOM 671 C C . PHE A 1 87 ? 11.580 -15.054 -25.789 1.00 93.31 87 PHE A C 1
ATOM 673 O O . PHE A 1 87 ? 12.133 -15.312 -26.854 1.00 93.31 87 PHE A O 1
ATOM 680 N N . LEU A 1 88 ? 12.180 -15.164 -24.608 1.00 92.06 88 LEU A N 1
ATOM 681 C CA . LEU A 1 88 ? 13.411 -15.922 -24.408 1.00 92.06 88 LEU A CA 1
ATOM 682 C C . LEU A 1 88 ? 13.024 -17.402 -24.339 1.00 92.06 88 LEU A C 1
ATOM 684 O O . LEU A 1 88 ? 12.340 -17.805 -23.395 1.00 92.06 88 LEU A O 1
ATOM 688 N N . THR A 1 89 ? 13.408 -18.176 -25.353 1.00 89.75 89 THR A N 1
ATOM 689 C CA . THR A 1 89 ? 12.933 -19.556 -25.544 1.00 89.75 89 THR A CA 1
ATOM 690 C C . THR A 1 89 ? 13.945 -20.599 -25.099 1.00 89.75 89 THR A C 1
ATOM 692 O O . THR A 1 89 ? 13.541 -21.606 -24.527 1.00 89.75 89 THR A O 1
ATOM 695 N N . ASP A 1 90 ? 15.240 -20.365 -25.328 1.00 85.12 90 ASP A N 1
ATOM 696 C CA . ASP A 1 90 ? 16.288 -21.326 -24.972 1.00 85.12 90 ASP A CA 1
ATOM 697 C C . ASP A 1 90 ? 17.682 -20.674 -24.860 1.00 85.12 90 ASP A C 1
ATOM 699 O O . ASP A 1 90 ? 17.863 -19.466 -25.064 1.00 85.12 90 ASP A O 1
ATOM 703 N N . ARG A 1 91 ? 18.694 -21.480 -24.531 1.00 82.62 91 ARG A N 1
ATOM 704 C CA . ARG A 1 91 ? 20.118 -21.173 -24.665 1.00 82.62 91 ARG A CA 1
ATOM 705 C C . ARG A 1 91 ? 20.671 -21.891 -25.894 1.00 82.62 91 ARG A C 1
ATOM 707 O O . ARG A 1 91 ? 20.504 -23.095 -26.032 1.00 82.62 91 ARG A O 1
ATOM 714 N N . LYS A 1 92 ? 21.443 -21.180 -26.721 1.00 73.56 92 LYS A N 1
ATOM 715 C CA . LYS A 1 92 ? 22.080 -21.745 -27.930 1.00 73.56 92 LYS A CA 1
ATOM 716 C C . LYS A 1 92 ? 23.045 -22.900 -27.620 1.00 73.56 92 LYS A C 1
ATOM 718 O O . LYS A 1 92 ? 23.352 -23.698 -28.499 1.00 73.56 92 LYS A O 1
ATOM 723 N N . GLN A 1 93 ? 23.572 -22.963 -26.393 1.00 66.75 93 GLN A N 1
ATOM 724 C CA . GLN A 1 93 ? 24.418 -24.055 -25.909 1.00 66.75 93 GLN A CA 1
ATOM 725 C C . GLN A 1 93 ? 24.086 -24.378 -24.438 1.00 66.75 93 GLN A C 1
ATOM 727 O O . GLN A 1 93 ? 24.017 -23.461 -23.609 1.00 66.75 93 GLN A O 1
ATOM 732 N N . PRO A 1 94 ? 23.907 -25.660 -24.065 1.00 55.59 94 PRO A N 1
ATOM 733 C CA . PRO A 1 94 ? 23.744 -26.052 -22.670 1.00 55.59 94 PRO A CA 1
ATOM 734 C C . PRO A 1 94 ? 25.032 -25.769 -21.879 1.00 55.59 94 PRO A C 1
ATOM 736 O O . PRO A 1 94 ? 26.083 -26.328 -22.173 1.00 55.59 94 PRO A O 1
ATOM 739 N N . GLY A 1 95 ? 24.956 -24.914 -20.854 1.00 57.38 95 GLY A N 1
ATOM 740 C CA . GLY A 1 95 ? 26.037 -24.728 -19.872 1.00 57.38 95 GLY A CA 1
ATOM 741 C C . GLY A 1 95 ? 26.959 -23.512 -20.041 1.00 57.38 95 GLY A C 1
ATOM 742 O O . GLY A 1 95 ? 27.796 -23.304 -19.173 1.00 57.38 95 GLY A O 1
ATOM 743 N N . THR A 1 96 ? 26.789 -22.664 -21.060 1.00 50.28 96 THR A N 1
ATOM 744 C CA . THR A 1 96 ? 27.729 -21.567 -21.406 1.00 50.28 96 THR A CA 1
ATOM 745 C C . THR A 1 96 ? 27.760 -20.340 -20.488 1.00 50.28 96 THR A C 1
ATOM 747 O O . THR A 1 96 ? 28.432 -19.371 -20.812 1.00 50.28 96 THR A O 1
ATOM 750 N N . MET A 1 97 ? 27.060 -20.347 -19.357 1.00 50.38 97 MET A N 1
ATOM 751 C CA . MET A 1 97 ? 27.355 -19.428 -18.253 1.00 50.38 97 MET A CA 1
ATOM 752 C C . MET A 1 97 ? 26.888 -20.075 -16.957 1.00 50.38 97 MET A C 1
ATOM 754 O O . MET A 1 97 ? 25.683 -20.150 -16.679 1.00 50.38 97 MET A O 1
ATOM 758 N N . ARG A 1 98 ? 27.845 -20.553 -16.160 1.00 49.22 98 ARG A N 1
ATOM 759 C CA . ARG A 1 98 ? 27.621 -20.757 -14.728 1.00 49.22 98 ARG A CA 1
ATOM 760 C C . ARG A 1 98 ? 27.774 -19.404 -14.045 1.00 49.22 98 ARG A C 1
ATOM 762 O O . ARG A 1 98 ? 28.612 -18.600 -14.435 1.00 49.22 98 ARG A O 1
ATOM 769 N N . VAL A 1 99 ? 26.967 -19.146 -13.015 1.00 50.72 99 VAL A N 1
ATOM 770 C CA . VAL A 1 99 ? 27.033 -17.908 -12.205 1.00 50.72 99 VAL A CA 1
ATOM 771 C C . VAL A 1 99 ? 28.457 -17.658 -11.666 1.00 50.72 99 VAL A C 1
ATOM 773 O O . VAL A 1 99 ? 28.838 -16.521 -11.416 1.00 50.72 99 VAL A O 1
ATOM 776 N N . GLU A 1 100 ? 29.250 -18.723 -11.559 1.00 47.94 100 GLU A N 1
ATOM 777 C CA . GLU A 1 100 ? 30.651 -18.772 -11.130 1.00 47.94 100 GLU A CA 1
ATOM 778 C C . GLU A 1 100 ? 31.651 -18.133 -12.118 1.00 47.94 100 GLU A C 1
ATOM 780 O O . GLU A 1 100 ? 32.747 -17.769 -11.706 1.00 47.94 100 GLU A O 1
ATOM 785 N N . GLU A 1 101 ? 31.293 -17.965 -13.397 1.00 43.44 101 GLU A N 1
ATOM 786 C CA . GLU A 1 101 ? 32.179 -17.426 -14.449 1.00 43.44 101 GLU A CA 1
ATOM 787 C C . GLU A 1 101 ? 31.973 -15.920 -14.707 1.00 43.44 101 GLU A C 1
ATOM 789 O O . GLU A 1 101 ? 32.656 -15.318 -15.538 1.00 43.44 101 GLU A O 1
ATOM 794 N N . LEU A 1 102 ? 31.040 -15.280 -13.991 1.00 49.34 102 LEU A N 1
ATOM 795 C CA . LEU A 1 102 ? 30.844 -13.832 -14.054 1.00 49.34 102 LEU A CA 1
ATOM 796 C C . LEU A 1 102 ? 32.019 -13.118 -13.360 1.00 49.34 102 LEU A C 1
ATOM 798 O O . LEU A 1 102 ? 32.381 -13.490 -12.242 1.00 49.34 102 LEU A O 1
ATOM 802 N N . PRO A 1 103 ? 32.609 -12.065 -13.960 1.00 43.88 103 PRO A N 1
ATOM 803 C CA . PRO A 1 103 ? 33.690 -11.326 -13.323 1.00 43.88 103 PRO A CA 1
ATOM 804 C C . PRO A 1 103 ? 33.204 -10.736 -11.993 1.00 43.88 103 PRO A C 1
ATOM 806 O O . PRO A 1 103 ? 32.346 -9.853 -11.959 1.00 43.88 103 PRO A O 1
ATOM 809 N N . ALA A 1 104 ? 33.788 -11.209 -10.890 1.00 46.53 104 ALA A N 1
ATOM 810 C CA . ALA A 1 104 ? 33.447 -10.818 -9.519 1.00 46.53 104 ALA A CA 1
ATOM 811 C C . ALA A 1 104 ? 33.617 -9.309 -9.229 1.00 46.53 104 ALA A C 1
ATOM 813 O O . ALA A 1 104 ? 33.208 -8.821 -8.179 1.00 46.53 104 ALA A O 1
ATOM 814 N N . SER A 1 105 ? 34.212 -8.547 -10.149 1.00 42.28 105 SER A N 1
ATOM 815 C CA . SER A 1 105 ? 34.683 -7.181 -9.931 1.00 42.28 105 SER A CA 1
ATOM 816 C C . SER A 1 105 ? 33.664 -6.066 -10.198 1.00 42.28 105 SER A C 1
ATOM 818 O O . SER A 1 105 ? 34.035 -4.899 -10.102 1.00 42.28 105 SER A O 1
ATOM 820 N N . ARG A 1 106 ? 32.389 -6.359 -10.508 1.00 42.59 106 ARG A N 1
ATOM 821 C CA . ARG A 1 106 ? 31.365 -5.305 -10.724 1.00 42.59 106 ARG A CA 1
ATOM 822 C C . ARG A 1 106 ? 29.978 -5.584 -10.135 1.00 42.59 106 ARG A C 1
ATOM 824 O O . ARG A 1 106 ? 29.000 -4.999 -10.586 1.00 42.59 106 ARG A O 1
ATOM 831 N N . VAL A 1 107 ? 29.874 -6.414 -9.097 1.00 39.53 107 VAL A N 1
ATOM 832 C CA . VAL A 1 107 ? 28.660 -6.461 -8.259 1.00 39.53 107 VAL A CA 1
ATOM 833 C C . VAL A 1 107 ? 28.872 -5.518 -7.075 1.00 39.53 107 VAL A C 1
ATOM 835 O O . VAL A 1 107 ? 29.193 -5.931 -5.963 1.00 39.53 107 VAL A O 1
ATOM 838 N N . GLY A 1 108 ? 28.781 -4.216 -7.346 1.00 36.97 108 GLY A N 1
ATOM 839 C CA . GLY A 1 108 ? 28.770 -3.200 -6.302 1.00 36.97 108 GLY A CA 1
ATOM 840 C C . GLY A 1 108 ? 27.477 -3.303 -5.499 1.00 36.97 108 GLY A C 1
ATOM 841 O O . GLY A 1 108 ? 26.401 -3.051 -6.030 1.00 36.97 108 GLY A O 1
ATOM 842 N N . GLY A 1 109 ? 27.602 -3.664 -4.223 1.00 41.25 109 GLY A N 1
ATOM 843 C CA . GLY A 1 109 ? 26.525 -3.598 -3.241 1.00 41.25 109 GLY A CA 1
ATOM 844 C C . GLY A 1 109 ? 25.712 -4.886 -3.107 1.00 41.25 109 GLY A C 1
ATOM 845 O O . GLY A 1 109 ? 25.058 -5.355 -4.028 1.00 41.25 109 GLY A O 1
ATOM 846 N N . VAL A 1 110 ? 25.676 -5.413 -1.886 1.00 42.09 110 VAL A N 1
ATOM 847 C CA . VAL A 1 110 ? 24.734 -6.430 -1.380 1.00 42.09 110 VAL A CA 1
ATOM 848 C C . VAL A 1 110 ? 24.972 -7.909 -1.748 1.00 42.09 110 VAL A C 1
ATOM 850 O O . VAL A 1 110 ? 24.200 -8.765 -1.320 1.00 42.09 110 VAL A O 1
ATOM 853 N N . GLY A 1 111 ? 26.053 -8.252 -2.458 1.00 38.00 111 GLY A N 1
ATOM 854 C CA . GLY A 1 111 ? 26.412 -9.649 -2.774 1.00 38.00 111 GLY A CA 1
ATOM 855 C C . GLY A 1 111 ? 27.242 -10.396 -1.714 1.00 38.00 111 GLY A C 1
ATOM 856 O O . GLY A 1 111 ? 27.276 -11.624 -1.729 1.00 38.00 111 GLY A O 1
ATOM 857 N N . GLN A 1 112 ? 27.895 -9.690 -0.786 1.00 35.62 112 GLN A N 1
ATOM 858 C CA . GLN A 1 112 ? 28.816 -10.273 0.203 1.00 35.62 112 GLN A CA 1
ATOM 859 C C . GLN A 1 112 ? 28.209 -10.307 1.612 1.00 35.62 112 GLN A C 1
ATOM 861 O O . GLN A 1 112 ? 28.677 -9.632 2.518 1.00 35.62 112 GLN A O 1
ATOM 866 N N . LEU A 1 113 ? 27.150 -11.090 1.801 1.00 40.78 113 LEU A N 1
ATOM 867 C CA . LEU A 1 113 ? 26.690 -11.527 3.125 1.00 40.78 113 LEU A CA 1
ATOM 868 C C . LEU A 1 113 ? 26.222 -12.982 3.003 1.00 40.78 113 LEU A C 1
ATOM 870 O O . LEU A 1 113 ? 25.038 -13.284 3.105 1.00 40.78 113 LEU A O 1
ATOM 874 N N . TYR A 1 114 ? 27.157 -13.885 2.704 1.00 39.91 114 TYR A N 1
ATOM 875 C CA . TYR A 1 114 ? 26.915 -15.327 2.730 1.00 39.91 114 TYR A CA 1
ATOM 876 C C . TYR A 1 114 ? 27.932 -15.995 3.639 1.00 39.91 114 TYR A C 1
ATOM 878 O O . TYR A 1 114 ? 29.015 -16.362 3.200 1.00 39.91 114 TYR A O 1
ATOM 886 N N . ASN A 1 115 ? 27.543 -16.199 4.894 1.00 39.69 115 ASN A N 1
ATOM 887 C CA . ASN A 1 115 ? 28.028 -17.339 5.658 1.00 39.69 115 ASN A CA 1
ATOM 888 C C . ASN A 1 115 ? 27.010 -18.454 5.423 1.00 39.69 115 ASN A C 1
ATOM 890 O O . ASN A 1 115 ? 25.820 -18.234 5.638 1.00 39.69 115 ASN A O 1
ATOM 894 N N . GLY A 1 116 ? 27.461 -19.601 4.909 1.00 43.09 116 GLY A N 1
ATOM 895 C CA . GLY A 1 116 ? 26.648 -20.758 4.515 1.00 43.09 116 GLY A CA 1
ATOM 896 C C . GLY A 1 116 ? 25.945 -21.471 5.672 1.00 43.09 116 GLY A C 1
ATOM 897 O O . GLY A 1 116 ? 26.046 -22.688 5.790 1.00 43.09 116 GLY A O 1
ATOM 898 N N . ASN A 1 117 ? 25.244 -20.730 6.526 1.00 43.72 117 ASN A N 1
ATOM 899 C CA . ASN A 1 117 ? 24.421 -21.307 7.567 1.00 43.72 117 ASN A CA 1
ATOM 900 C C . ASN A 1 117 ? 23.183 -21.955 6.931 1.00 43.72 117 ASN A C 1
ATOM 902 O O . ASN A 1 117 ? 22.552 -21.347 6.059 1.00 43.72 117 ASN A O 1
ATOM 906 N N . PRO A 1 118 ? 22.829 -23.180 7.349 1.00 48.06 118 PRO A N 1
ATOM 907 C CA . PRO A 1 118 ? 21.591 -23.810 6.925 1.00 48.06 118 PRO A CA 1
ATOM 908 C C . PRO A 1 118 ? 20.394 -22.933 7.313 1.00 48.06 118 PRO A C 1
ATOM 910 O O . PRO A 1 118 ? 20.401 -22.270 8.353 1.00 48.06 118 PRO A O 1
ATOM 913 N N . LEU A 1 119 ? 19.373 -22.930 6.449 1.00 50.84 119 LEU A N 1
ATOM 914 C CA . LEU A 1 119 ? 18.060 -22.359 6.747 1.00 50.84 119 LEU A CA 1
ATOM 915 C C . LEU A 1 119 ? 17.594 -22.862 8.126 1.00 50.84 119 LEU A C 1
ATOM 917 O O . LEU A 1 119 ? 17.703 -24.068 8.370 1.00 50.84 119 LEU A O 1
ATOM 921 N N . PRO A 1 120 ? 17.082 -21.990 9.015 1.00 51.78 120 PRO A N 1
ATOM 922 C CA . PRO A 1 120 ? 16.453 -22.435 10.253 1.00 51.78 120 PRO A CA 1
ATOM 923 C C . PRO A 1 120 ? 15.411 -23.516 9.943 1.00 51.78 120 PRO A C 1
ATOM 925 O O . PRO A 1 120 ? 14.609 -23.346 9.023 1.00 51.78 120 PRO A O 1
ATOM 928 N N . GLN A 1 121 ? 15.464 -24.634 10.672 1.00 51.16 121 GLN A N 1
ATOM 929 C CA . GLN A 1 121 ? 14.665 -25.834 10.388 1.00 51.16 121 GLN A CA 1
ATOM 930 C C . GLN A 1 121 ? 13.151 -25.613 10.538 1.00 51.16 121 GLN A C 1
ATOM 932 O O . GLN A 1 121 ? 12.387 -26.358 9.934 1.00 51.16 121 GLN A O 1
ATOM 937 N N . ASP A 1 122 ? 12.735 -24.540 11.219 1.00 56.50 122 ASP A N 1
ATOM 938 C CA . ASP A 1 122 ? 11.340 -24.130 11.346 1.00 56.50 122 ASP A CA 1
ATOM 939 C C . ASP A 1 122 ? 11.156 -22.694 10.832 1.00 56.50 122 ASP A C 1
ATOM 941 O O . ASP A 1 122 ? 11.600 -21.718 11.444 1.00 56.50 122 ASP A O 1
ATOM 945 N N . LEU A 1 123 ? 10.498 -22.550 9.678 1.00 64.25 123 LEU A N 1
ATOM 946 C CA . LEU A 1 123 ? 10.047 -21.250 9.184 1.00 64.25 123 LEU A CA 1
ATOM 947 C C . LEU A 1 123 ? 8.966 -20.717 10.132 1.00 64.25 123 LEU A C 1
ATOM 949 O O . LEU A 1 123 ? 7.890 -21.313 10.259 1.00 64.25 123 LEU A O 1
ATOM 953 N N . TYR A 1 124 ? 9.244 -19.586 10.784 1.00 77.00 124 TYR A N 1
ATOM 954 C CA . TYR A 1 124 ? 8.261 -18.924 11.636 1.00 77.00 124 TYR A CA 1
ATOM 955 C C . TYR A 1 124 ? 7.043 -18.523 10.801 1.00 77.00 124 TYR A C 1
ATOM 957 O O . TYR A 1 124 ? 7.154 -17.759 9.837 1.00 77.00 124 TYR A O 1
ATOM 965 N N . HIS A 1 125 ? 5.885 -19.033 11.200 1.00 84.62 125 HIS A N 1
ATOM 966 C CA . HIS A 1 125 ? 4.585 -18.631 10.696 1.00 84.62 125 HIS A CA 1
ATOM 967 C C . HIS A 1 125 ? 3.584 -18.627 11.849 1.00 84.62 125 HIS A C 1
ATOM 969 O O . HIS A 1 125 ? 3.678 -19.432 12.775 1.00 84.62 125 HIS A O 1
ATOM 975 N N . GLN A 1 126 ? 2.613 -17.724 11.793 1.00 88.88 126 GLN A N 1
ATOM 976 C CA . GLN A 1 126 ? 1.589 -17.599 12.818 1.00 88.88 126 GLN A CA 1
ATOM 977 C C . GLN A 1 126 ? 0.282 -17.109 12.203 1.00 88.88 126 GLN A C 1
ATOM 979 O O . GLN A 1 126 ? 0.260 -16.155 11.427 1.00 88.88 126 GLN A O 1
ATOM 984 N N . SER A 1 127 ? -0.821 -17.768 12.558 1.00 92.38 127 SER A N 1
ATOM 985 C CA . SER A 1 127 ? -2.162 -17.339 12.158 1.00 92.38 127 SER A CA 1
ATOM 986 C C . SER A 1 127 ? -2.752 -16.392 13.197 1.00 92.38 127 SER A C 1
ATOM 988 O O . SER A 1 127 ? -2.710 -16.661 14.403 1.00 92.38 127 SER A O 1
ATOM 990 N N . TYR A 1 128 ? -3.333 -15.302 12.712 1.00 93.62 128 TYR A N 1
ATOM 991 C CA . TYR A 1 128 ? -4.042 -14.300 13.493 1.00 93.62 128 TYR A CA 1
ATOM 992 C C . TYR A 1 128 ? -5.462 -14.185 12.960 1.00 93.62 128 TYR A C 1
ATOM 994 O O . TYR A 1 128 ? -5.680 -14.093 11.753 1.00 93.62 128 TYR A O 1
ATOM 1002 N N . SER A 1 129 ? -6.434 -14.201 13.858 1.00 91.62 129 SER A N 1
ATOM 1003 C CA . SER A 1 129 ? -7.848 -14.183 13.503 1.00 91.62 129 SER A CA 1
ATOM 1004 C C . SER A 1 129 ? -8.372 -12.774 13.229 1.00 91.62 129 SER A C 1
ATOM 1006 O O . SER A 1 129 ? -9.200 -12.593 12.335 1.00 91.62 129 SER A O 1
ATOM 1008 N N . ARG A 1 130 ? -7.854 -11.766 13.941 1.00 93.75 130 ARG A N 1
ATOM 1009 C CA . ARG A 1 130 ? -8.234 -10.358 13.787 1.00 93.75 130 ARG A CA 1
ATOM 1010 C C . ARG A 1 130 ? -6.999 -9.461 13.769 1.00 93.75 130 ARG A C 1
ATOM 1012 O O . ARG A 1 130 ? -6.304 -9.318 14.766 1.00 93.75 130 ARG A O 1
ATOM 1019 N N . VAL A 1 131 ? -6.739 -8.845 12.621 1.00 97.69 131 VAL A N 1
ATOM 1020 C CA . VAL A 1 131 ? -5.664 -7.867 12.413 1.00 97.69 131 VAL A CA 1
ATOM 1021 C C . VAL A 1 131 ? -6.222 -6.699 11.618 1.00 97.69 131 VAL A C 1
ATOM 1023 O O . VAL A 1 131 ? -6.828 -6.897 10.562 1.00 97.69 131 VAL A O 1
ATOM 1026 N N . GLY A 1 132 ? -6.031 -5.484 12.129 1.00 98.12 132 GLY A N 1
ATOM 1027 C CA . GLY A 1 132 ? -6.306 -4.256 11.389 1.00 98.12 132 GLY A CA 1
ATOM 1028 C C . GLY A 1 132 ? -5.131 -3.956 10.468 1.00 98.12 132 GLY A C 1
ATOM 1029 O O . GLY A 1 132 ? -3.992 -3.984 10.918 1.00 98.12 132 GLY A O 1
ATOM 1030 N N . VAL A 1 133 ? -5.384 -3.688 9.190 1.00 98.75 133 VAL A N 1
ATOM 1031 C CA . VAL A 1 133 ? -4.351 -3.426 8.179 1.00 98.75 133 VAL A CA 1
ATOM 1032 C C . VAL A 1 133 ? -4.631 -2.090 7.510 1.00 98.75 133 VAL A C 1
ATOM 1034 O O . VAL A 1 133 ? -5.751 -1.856 7.052 1.00 98.75 133 VAL A O 1
ATOM 1037 N N . VAL A 1 134 ? -3.599 -1.254 7.398 1.00 98.69 134 VAL A N 1
ATOM 1038 C CA . VAL A 1 134 ? -3.632 0.007 6.656 1.00 98.69 134 VAL A CA 1
ATOM 1039 C C . VAL A 1 134 ? -2.643 -0.014 5.492 1.00 98.69 134 VAL A C 1
ATOM 1041 O O . VAL A 1 134 ? -1.498 -0.446 5.629 1.00 98.69 134 VAL A O 1
ATOM 1044 N N . PHE A 1 135 ? -3.099 0.478 4.343 1.00 98.69 135 PHE A N 1
ATOM 1045 C CA . PHE A 1 135 ? -2.265 0.887 3.215 1.00 98.69 135 PHE A CA 1
ATOM 1046 C C . PHE A 1 135 ? -2.423 2.392 3.040 1.00 98.69 135 PHE A C 1
ATOM 1048 O O . PHE A 1 135 ? -3.542 2.850 2.830 1.00 98.69 135 PHE A O 1
ATOM 1055 N N . ALA A 1 136 ? -1.332 3.148 3.115 1.00 98.56 136 ALA A N 1
ATOM 1056 C CA . ALA A 1 136 ? -1.328 4.596 2.944 1.00 98.56 136 ALA A CA 1
ATOM 1057 C C . ALA A 1 136 ? -0.380 4.987 1.802 1.00 98.56 136 ALA A C 1
ATOM 1059 O O . ALA A 1 136 ? 0.839 4.887 1.933 1.00 98.56 136 ALA A O 1
ATOM 1060 N N . SER A 1 137 ? -0.941 5.393 0.665 1.00 98.38 137 SER A N 1
ATOM 1061 C CA . SER A 1 137 ? -0.213 5.684 -0.570 1.00 98.38 137 SER A CA 1
ATOM 1062 C C . SER A 1 137 ? -0.159 7.177 -0.860 1.00 98.38 137 SER A C 1
ATOM 1064 O O . SER A 1 137 ? -1.183 7.864 -0.856 1.00 98.38 137 SER A O 1
ATOM 1066 N N . ILE A 1 138 ? 1.027 7.669 -1.221 1.00 97.75 138 ILE A N 1
ATOM 1067 C CA . ILE A 1 138 ? 1.192 9.011 -1.785 1.00 97.75 138 ILE A CA 1
ATOM 1068 C C . ILE A 1 138 ? 0.861 8.930 -3.278 1.00 97.75 138 ILE A C 1
ATOM 1070 O O . ILE A 1 138 ? 1.655 8.441 -4.088 1.00 97.75 138 ILE A O 1
ATOM 1074 N N . THR A 1 139 ? -0.357 9.340 -3.630 1.00 93.69 139 THR A N 1
ATOM 1075 C CA . THR A 1 139 ? -0.992 8.993 -4.917 1.00 93.69 139 THR A CA 1
ATOM 1076 C C . THR A 1 139 ? -0.339 9.630 -6.136 1.00 93.69 139 THR A C 1
ATOM 1078 O O . THR A 1 139 ? -0.178 8.967 -7.158 1.00 93.69 139 THR A O 1
ATOM 1081 N N . ASN A 1 140 ? 0.076 10.886 -6.020 1.00 93.00 140 ASN A N 1
ATOM 1082 C CA . ASN A 1 140 ? 0.703 11.662 -7.087 1.00 93.00 140 ASN A CA 1
ATOM 1083 C C . ASN A 1 140 ? 2.238 11.591 -7.071 1.00 93.00 140 ASN A C 1
ATOM 1085 O O . ASN A 1 140 ? 2.892 12.244 -7.878 1.00 93.00 140 ASN A O 1
ATOM 1089 N N . PHE A 1 141 ? 2.837 10.761 -6.207 1.00 92.00 141 PHE A N 1
ATOM 1090 C CA . PHE A 1 141 ? 4.293 10.614 -6.170 1.00 92.00 141 PHE A CA 1
ATOM 1091 C C . PHE A 1 141 ? 4.855 10.021 -7.472 1.00 92.00 141 PHE A C 1
ATOM 1093 O O . PHE A 1 141 ? 5.953 10.366 -7.893 1.00 92.00 141 PHE A O 1
ATOM 1100 N N . HIS A 1 142 ? 4.109 9.130 -8.137 1.00 85.69 142 HIS A N 1
ATOM 1101 C CA . HIS A 1 142 ? 4.551 8.565 -9.414 1.00 85.69 142 HIS A CA 1
ATOM 1102 C C . HIS A 1 142 ? 4.661 9.629 -10.514 1.00 85.69 142 HIS A C 1
ATOM 1104 O O . HIS A 1 142 ? 5.619 9.603 -11.281 1.00 85.69 142 HIS A O 1
ATOM 1110 N N . GLU A 1 143 ? 3.691 10.543 -10.584 1.00 86.69 143 GLU A N 1
ATOM 1111 C CA . GLU A 1 143 ? 3.683 11.651 -11.545 1.00 86.69 143 GLU A CA 1
ATOM 1112 C C . GLU A 1 143 ? 4.833 12.615 -11.242 1.00 86.69 143 GLU A C 1
ATOM 1114 O O . GLU A 1 143 ? 5.660 12.857 -12.116 1.00 86.69 143 GLU A O 1
ATOM 1119 N N . PHE A 1 144 ? 4.979 13.009 -9.974 1.00 88.56 144 PHE A N 1
ATOM 1120 C CA . PHE A 1 144 ? 6.108 13.801 -9.480 1.00 88.56 144 PHE A CA 1
ATOM 1121 C C . PHE A 1 144 ? 7.471 13.191 -9.849 1.00 88.56 144 PHE A C 1
ATOM 1123 O O . PHE A 1 144 ? 8.339 13.871 -10.397 1.00 88.56 144 PHE A O 1
ATOM 1130 N N . TYR A 1 145 ? 7.651 11.886 -9.615 1.00 86.50 145 TYR A N 1
ATOM 1131 C CA . TYR A 1 145 ? 8.885 11.190 -9.974 1.00 86.50 145 TYR A CA 1
ATOM 1132 C C . TYR A 1 145 ? 9.133 11.236 -11.484 1.00 86.50 145 TYR A C 1
ATOM 1134 O O . TYR A 1 145 ? 10.266 11.422 -11.910 1.00 86.50 145 TYR A O 1
ATOM 1142 N N . MET A 1 146 ? 8.096 11.067 -12.311 1.00 81.12 146 MET A N 1
ATOM 1143 C CA . MET A 1 146 ? 8.272 11.031 -13.764 1.00 81.12 146 MET A CA 1
ATOM 1144 C C . MET A 1 146 ? 8.575 12.394 -14.378 1.00 81.12 146 MET A C 1
ATOM 1146 O O . MET A 1 146 ? 9.351 12.453 -15.331 1.00 81.12 146 MET A O 1
ATOM 1150 N N . GLU A 1 147 ? 8.025 13.470 -13.824 1.00 82.19 147 GLU A N 1
A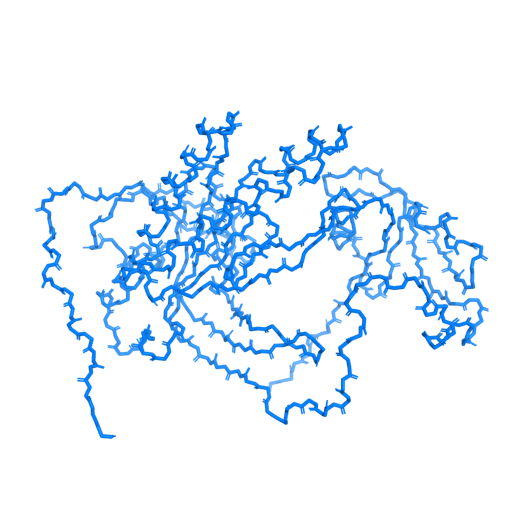TOM 1151 C CA . GLU A 1 147 ? 8.345 14.836 -14.246 1.00 82.19 147 GLU A CA 1
ATOM 1152 C C . GLU A 1 147 ? 9.803 15.208 -13.934 1.00 82.19 147 GLU A C 1
ATOM 1154 O O . GLU A 1 147 ? 10.480 15.821 -14.758 1.00 82.19 147 GLU A O 1
ATOM 1159 N N . LEU A 1 148 ? 10.315 14.792 -12.772 1.00 78.50 148 LEU A N 1
ATOM 1160 C CA . LEU A 1 148 ? 11.659 15.146 -12.308 1.00 78.50 148 LEU A CA 1
ATOM 1161 C C . LEU A 1 148 ? 12.762 14.188 -12.782 1.00 78.50 148 LEU A C 1
ATOM 1163 O O . LEU A 1 148 ? 13.889 14.624 -13.025 1.00 78.50 148 LEU A O 1
ATOM 1167 N N . ASP A 1 149 ? 12.472 12.897 -12.958 1.00 73.69 149 ASP A N 1
ATOM 1168 C CA . ASP A 1 149 ? 13.429 11.928 -13.517 1.00 73.69 149 ASP A CA 1
ATOM 1169 C C . ASP A 1 149 ? 13.836 12.314 -14.949 1.00 73.69 149 ASP A C 1
ATOM 1171 O O . ASP A 1 149 ? 15.010 12.228 -15.305 1.00 73.69 149 ASP A O 1
ATOM 1175 N N . GLY A 1 150 ? 12.905 12.877 -15.732 1.00 68.00 150 GLY A N 1
ATOM 1176 C CA . GLY A 1 150 ? 13.200 13.461 -17.047 1.00 68.00 150 GLY A CA 1
ATOM 1177 C C . GLY A 1 150 ? 14.234 14.599 -17.016 1.00 68.00 150 GLY A C 1
ATOM 1178 O O . GLY A 1 150 ? 14.889 14.853 -18.025 1.00 68.00 150 GLY A O 1
ATOM 1179 N N . ASN A 1 151 ? 14.433 15.227 -15.853 1.00 71.88 151 ASN A N 1
ATOM 1180 C CA . ASN A 1 151 ? 15.402 16.298 -15.615 1.00 71.88 151 ASN A CA 1
ATOM 1181 C C . ASN A 1 151 ? 16.653 15.816 -14.851 1.00 71.88 151 ASN A C 1
ATOM 1183 O O . ASN A 1 151 ? 17.389 16.635 -14.304 1.00 71.88 151 ASN A O 1
ATOM 1187 N N . ASN A 1 152 ? 16.909 14.501 -14.791 1.00 74.88 152 ASN A N 1
ATOM 1188 C CA . ASN A 1 152 ? 17.984 13.873 -14.006 1.00 74.88 152 ASN A CA 1
ATOM 1189 C C . ASN A 1 152 ? 17.885 14.118 -12.484 1.00 74.88 152 ASN A C 1
ATOM 1191 O O . ASN A 1 152 ? 18.892 14.063 -11.776 1.00 74.88 152 ASN A O 1
ATOM 1195 N N . GLN A 1 153 ? 16.678 14.360 -11.958 1.00 80.81 153 GLN A N 1
ATOM 1196 C CA . GLN A 1 153 ? 16.430 14.630 -10.533 1.00 80.81 153 GLN A CA 1
ATOM 1197 C C . GLN A 1 153 ? 15.771 13.450 -9.796 1.00 80.81 153 GLN A C 1
ATOM 1199 O O . GLN A 1 153 ? 15.209 13.614 -8.712 1.00 80.81 153 GLN A O 1
ATOM 1204 N N . GLY A 1 154 ? 15.871 12.231 -10.337 1.00 82.06 154 GLY A N 1
ATOM 1205 C CA . GLY A 1 154 ? 15.308 11.032 -9.706 1.00 82.06 154 GLY A CA 1
ATOM 1206 C C . GLY A 1 154 ? 15.854 10.760 -8.294 1.00 82.06 154 GLY A C 1
ATOM 1207 O O . GLY A 1 154 ? 15.129 10.241 -7.449 1.00 82.06 154 GLY A O 1
ATOM 1208 N N . VAL A 1 155 ? 17.097 11.165 -7.999 1.00 85.44 155 VAL A N 1
ATOM 1209 C CA . VAL A 1 155 ? 17.693 11.067 -6.650 1.00 85.44 155 VAL A CA 1
ATOM 1210 C C . VAL A 1 155 ? 16.992 11.993 -5.650 1.00 85.44 155 VAL A C 1
ATOM 1212 O O . VAL A 1 155 ? 16.672 11.555 -4.547 1.00 85.44 155 VAL A O 1
ATOM 1215 N N . GLU A 1 156 ? 16.682 13.234 -6.037 1.00 86.88 156 GLU A N 1
ATOM 1216 C CA . GLU A 1 156 ? 15.964 14.181 -5.170 1.00 86.88 156 GLU A CA 1
ATOM 1217 C C . GLU A 1 156 ? 14.545 13.706 -4.866 1.00 86.88 156 GLU A C 1
ATOM 1219 O O . GLU A 1 156 ? 14.066 13.851 -3.741 1.00 86.88 156 GLU A O 1
ATOM 1224 N N . CYS A 1 157 ? 13.900 13.046 -5.832 1.00 88.75 157 CYS A N 1
ATOM 1225 C CA . CYS A 1 157 ? 12.599 12.431 -5.598 1.00 88.75 157 CYS A CA 1
ATOM 1226 C C . CYS A 1 157 ? 12.675 11.383 -4.486 1.00 88.75 157 CYS A C 1
ATOM 1228 O O . CYS A 1 157 ? 11.837 11.371 -3.586 1.00 88.75 157 CYS A O 1
ATOM 1230 N N . LEU A 1 158 ? 13.690 10.514 -4.524 1.00 88.25 158 LEU A N 1
ATOM 1231 C CA . LEU A 1 158 ? 13.882 9.503 -3.484 1.00 88.25 158 LEU A CA 1
ATOM 1232 C C . LEU A 1 158 ? 14.247 10.114 -2.137 1.00 88.25 158 LEU A C 1
ATOM 1234 O O . LEU A 1 158 ? 13.796 9.600 -1.117 1.00 88.25 158 LEU A O 1
ATOM 1238 N N . ARG A 1 159 ? 15.020 11.206 -2.117 1.00 89.75 159 ARG A N 1
ATOM 1239 C CA . ARG A 1 159 ? 15.324 11.936 -0.881 1.00 89.75 159 ARG A CA 1
ATOM 1240 C C . ARG A 1 159 ? 14.040 12.433 -0.218 1.00 89.75 159 ARG A C 1
ATOM 1242 O O . ARG A 1 159 ? 13.859 12.209 0.974 1.00 89.75 159 ARG A O 1
ATOM 1249 N N . LEU A 1 160 ? 13.139 13.026 -1.001 1.00 92.50 160 LEU A N 1
ATOM 1250 C CA . LEU A 1 160 ? 11.855 13.526 -0.513 1.00 92.50 160 LEU A CA 1
ATOM 1251 C C . LEU A 1 160 ? 10.906 12.395 -0.096 1.00 92.50 160 LEU A C 1
ATOM 1253 O O . LEU A 1 160 ? 10.238 12.497 0.926 1.00 92.50 160 LEU A O 1
ATOM 1257 N N . LEU A 1 161 ? 10.882 11.278 -0.830 1.00 93.81 161 LEU A N 1
ATOM 1258 C CA . LEU A 1 161 ? 10.130 10.101 -0.389 1.00 93.81 161 LEU A CA 1
ATOM 1259 C C . LEU A 1 161 ? 10.672 9.561 0.933 1.00 93.81 161 LEU A C 1
ATOM 1261 O O . LEU A 1 161 ? 9.894 9.244 1.825 1.00 93.81 161 LEU A O 1
ATOM 1265 N N . ASN A 1 162 ? 11.995 9.461 1.068 1.00 93.44 162 ASN A N 1
ATOM 1266 C CA . ASN A 1 162 ? 12.619 9.016 2.305 1.00 93.44 162 ASN A CA 1
ATOM 1267 C C . ASN A 1 162 ? 12.288 9.945 3.476 1.00 93.44 162 ASN A C 1
ATOM 1269 O O . ASN A 1 162 ? 12.005 9.440 4.552 1.00 93.44 162 ASN A O 1
ATOM 1273 N N . GLU A 1 163 ? 12.277 11.259 3.255 1.00 94.69 163 GLU A N 1
ATOM 1274 C CA . GLU A 1 163 ? 11.843 12.257 4.240 1.00 94.69 163 GLU A CA 1
ATOM 1275 C C . GLU A 1 163 ? 10.401 11.988 4.700 1.00 94.69 163 GLU A C 1
ATOM 1277 O O . GLU A 1 163 ? 10.165 11.795 5.887 1.00 94.69 163 GLU A O 1
ATOM 1282 N N . ILE A 1 164 ? 9.460 11.806 3.765 1.00 96.69 164 ILE A N 1
ATOM 1283 C CA . ILE A 1 164 ? 8.060 11.491 4.097 1.00 96.69 164 ILE A CA 1
ATOM 1284 C C . ILE A 1 164 ? 7.934 10.181 4.890 1.00 96.69 164 ILE A C 1
ATOM 1286 O O . ILE A 1 164 ? 7.216 10.117 5.888 1.00 96.69 164 ILE A O 1
ATOM 1290 N N . ILE A 1 165 ? 8.612 9.111 4.460 1.00 96.94 165 ILE A N 1
ATOM 1291 C CA . ILE A 1 165 ? 8.535 7.818 5.155 1.00 96.94 165 ILE A CA 1
ATOM 1292 C C . ILE A 1 165 ? 9.225 7.876 6.524 1.00 96.94 165 ILE A C 1
ATOM 1294 O O . ILE A 1 165 ? 8.751 7.228 7.456 1.00 96.94 165 ILE A O 1
ATOM 1298 N N . ALA A 1 166 ? 10.318 8.629 6.662 1.00 95.88 166 ALA A N 1
ATOM 1299 C CA . ALA A 1 166 ? 10.994 8.828 7.938 1.00 95.88 166 ALA A CA 1
ATOM 1300 C C . ALA A 1 166 ? 10.093 9.577 8.931 1.00 95.88 166 ALA A C 1
ATOM 1302 O O . ALA A 1 166 ? 9.926 9.097 10.048 1.00 95.88 166 ALA A O 1
ATOM 1303 N N . ASP A 1 167 ? 9.417 10.643 8.500 1.00 96.75 167 ASP A N 1
ATOM 1304 C CA . ASP A 1 167 ? 8.443 11.373 9.323 1.00 96.75 167 ASP A CA 1
ATOM 1305 C C . ASP A 1 167 ? 7.285 10.475 9.789 1.00 96.75 167 ASP A C 1
ATOM 1307 O O . ASP A 1 167 ? 6.825 10.567 10.929 1.00 96.75 167 ASP A O 1
ATOM 1311 N N . PHE A 1 168 ? 6.820 9.555 8.938 1.00 98.00 168 PHE A N 1
ATOM 1312 C CA . PHE A 1 168 ? 5.825 8.556 9.342 1.00 98.00 168 PHE A CA 1
ATOM 1313 C C . PHE A 1 168 ? 6.393 7.527 10.330 1.00 98.00 168 PHE A C 1
ATOM 1315 O O . PHE A 1 168 ? 5.689 7.087 11.237 1.00 98.00 168 PHE A O 1
ATOM 1322 N N . ASP A 1 169 ? 7.660 7.139 10.183 1.00 97.19 169 ASP A N 1
ATOM 1323 C CA . ASP A 1 169 ? 8.333 6.225 11.110 1.00 97.19 169 ASP A CA 1
ATOM 1324 C C . ASP A 1 169 ? 8.576 6.859 12.489 1.00 97.19 169 ASP A C 1
ATOM 1326 O O . ASP A 1 169 ? 8.578 6.141 13.494 1.00 97.19 169 ASP A O 1
ATOM 1330 N N . GLU A 1 170 ? 8.761 8.180 12.558 1.00 97.19 170 GLU A N 1
ATOM 1331 C CA . GLU A 1 170 ? 8.883 8.923 13.818 1.00 97.19 170 GLU A CA 1
ATOM 1332 C C . GLU A 1 170 ? 7.598 8.869 14.645 1.00 97.19 170 GLU A C 1
ATOM 1334 O O . GLU A 1 170 ? 7.670 8.688 15.861 1.00 97.19 170 GLU A O 1
ATOM 1339 N N . LEU A 1 171 ? 6.429 8.929 13.995 1.00 97.56 171 LEU A N 1
ATOM 1340 C CA . LEU A 1 171 ? 5.135 8.778 14.668 1.00 97.56 171 LEU A CA 1
ATOM 1341 C C . LEU A 1 171 ? 5.061 7.448 15.436 1.00 97.56 171 LEU A C 1
ATOM 1343 O O . LEU A 1 171 ? 4.584 7.414 16.564 1.00 97.56 171 LEU A O 1
ATOM 1347 N N . LEU A 1 172 ? 5.621 6.353 14.908 1.00 96.06 172 LEU A N 1
ATOM 1348 C CA . LEU A 1 172 ? 5.669 5.061 15.616 1.00 96.06 172 LEU A CA 1
ATOM 1349 C C . LEU A 1 172 ? 6.540 5.070 16.890 1.00 96.06 172 LEU A C 1
ATOM 1351 O O . LEU A 1 172 ? 6.630 4.057 17.588 1.00 96.06 172 LEU A O 1
ATOM 1355 N N . GLY A 1 173 ? 7.242 6.167 17.180 1.00 93.94 173 GLY A N 1
ATOM 1356 C CA . GLY A 1 173 ? 7.909 6.405 18.459 1.00 93.94 173 GLY A CA 1
ATOM 1357 C C . GLY A 1 173 ? 6.986 6.921 19.562 1.00 93.94 173 GLY A C 1
ATOM 1358 O O . GLY A 1 173 ? 7.377 6.889 20.725 1.00 93.94 173 GLY A O 1
ATOM 1359 N N . GLU A 1 174 ? 5.780 7.382 19.230 1.00 95.12 174 GLU A N 1
ATOM 1360 C CA . GLU A 1 174 ? 4.824 7.901 20.205 1.00 95.12 174 GLU A CA 1
ATOM 1361 C C . GLU A 1 174 ? 4.085 6.766 20.933 1.00 95.12 174 GLU A C 1
ATOM 1363 O O . GLU A 1 174 ? 3.612 5.809 20.318 1.00 95.12 174 GLU A O 1
ATOM 1368 N N . GLU A 1 175 ? 3.895 6.908 22.248 1.00 92.81 175 GLU A N 1
ATOM 1369 C CA . GLU A 1 175 ? 3.253 5.890 23.099 1.00 92.81 175 GLU A CA 1
ATOM 1370 C C . GLU A 1 175 ? 1.837 5.514 22.625 1.00 92.81 175 GLU A C 1
ATOM 1372 O O . GLU A 1 175 ? 1.433 4.356 22.707 1.00 92.81 175 GLU A O 1
ATOM 1377 N N . ARG A 1 176 ? 1.087 6.469 22.055 1.00 93.75 176 ARG A N 1
ATOM 1378 C CA . ARG A 1 176 ? -0.259 6.227 21.501 1.00 93.75 176 ARG A CA 1
ATOM 1379 C C . ARG A 1 176 ? -0.272 5.336 20.252 1.00 93.75 176 ARG A C 1
ATOM 1381 O O . ARG A 1 176 ? -1.336 4.861 19.871 1.00 93.75 176 ARG A O 1
ATOM 1388 N N . PHE A 1 177 ? 0.882 5.102 19.626 1.00 95.50 177 PHE A N 1
ATOM 1389 C CA . PHE A 1 177 ? 1.036 4.287 18.418 1.00 95.50 177 PHE A CA 1
ATOM 1390 C C . PHE A 1 177 ? 1.854 3.015 18.654 1.00 95.50 177 PHE A C 1
ATOM 1392 O O . PHE A 1 177 ? 2.152 2.295 17.703 1.00 95.50 177 PHE A O 1
ATOM 1399 N N . LYS A 1 178 ? 2.155 2.676 19.916 1.00 92.00 178 LYS A N 1
ATOM 1400 C CA . LYS A 1 178 ? 2.964 1.501 20.274 1.00 92.00 178 LYS A CA 1
ATOM 1401 C C . LYS A 1 178 ? 2.430 0.164 19.758 1.00 92.00 178 LYS A C 1
ATOM 1403 O O . LYS A 1 178 ? 3.201 -0.781 19.677 1.00 92.00 178 LYS A O 1
ATOM 1408 N N . ALA A 1 179 ? 1.132 0.085 19.445 1.00 93.12 179 ALA A N 1
ATOM 1409 C CA . ALA A 1 179 ? 0.497 -1.129 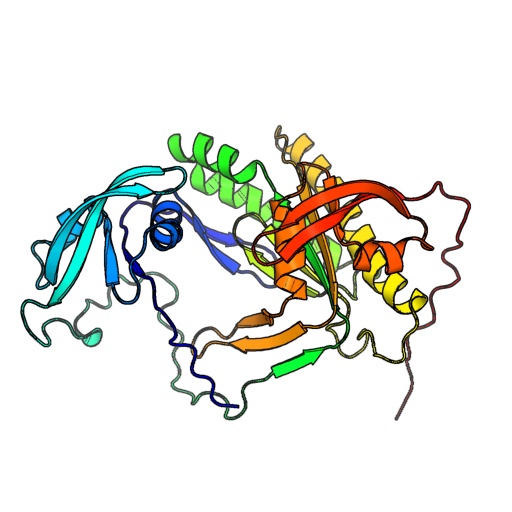18.935 1.00 93.12 179 ALA A CA 1
ATOM 1410 C C . ALA A 1 179 ? 0.506 -1.281 17.419 1.00 93.12 179 ALA A C 1
ATOM 1412 O O . ALA A 1 179 ? 0.014 -2.282 16.892 1.00 93.12 179 ALA A O 1
ATOM 1413 N N . ILE A 1 180 ? 1.066 -0.296 16.723 1.00 96.81 180 ILE A N 1
ATOM 1414 C CA . ILE A 1 180 ? 1.171 -0.293 15.275 1.00 96.81 180 ILE A CA 1
ATOM 1415 C C . ILE A 1 180 ? 2.519 -0.886 14.891 1.00 96.81 180 ILE A C 1
ATOM 1417 O O . ILE A 1 180 ? 3.577 -0.348 15.214 1.00 96.81 180 ILE A O 1
ATOM 1421 N N . ASP A 1 181 ? 2.474 -1.983 14.150 1.00 95.25 181 ASP A N 1
ATOM 1422 C CA . ASP A 1 181 ? 3.652 -2.578 13.546 1.00 95.25 181 ASP A CA 1
ATOM 1423 C C . ASP A 1 181 ? 3.726 -2.172 12.070 1.00 95.25 181 ASP A C 1
ATOM 1425 O O . ASP A 1 181 ? 2.826 -2.460 11.271 1.00 95.25 181 ASP A O 1
ATOM 1429 N N . LYS A 1 182 ? 4.809 -1.490 11.686 1.00 96.62 182 LYS A N 1
ATOM 1430 C CA . LYS A 1 182 ? 5.115 -1.251 10.271 1.00 96.62 182 LYS A CA 1
ATOM 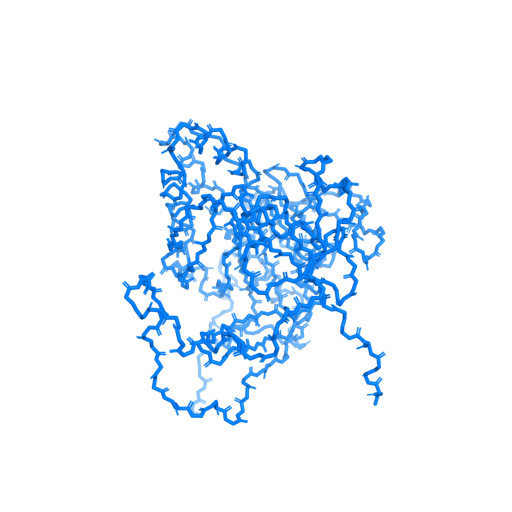1431 C C . LYS A 1 182 ? 5.421 -2.592 9.624 1.00 96.62 182 LYS A C 1
ATOM 1433 O O . LYS A 1 182 ? 6.303 -3.306 10.087 1.00 96.62 182 LYS A O 1
ATOM 1438 N N . ILE A 1 183 ? 4.765 -2.927 8.522 1.00 95.62 183 ILE A N 1
ATOM 1439 C CA . ILE A 1 183 ? 5.068 -4.158 7.786 1.00 95.62 183 ILE A CA 1
ATOM 1440 C C . ILE A 1 183 ? 6.192 -3.891 6.795 1.00 95.62 183 ILE A C 1
ATOM 1442 O O . ILE A 1 183 ? 7.259 -4.491 6.895 1.00 95.62 183 ILE A O 1
ATOM 1446 N N . LYS A 1 184 ? 5.963 -2.970 5.856 1.00 94.25 184 LYS A N 1
ATOM 1447 C CA . LYS A 1 184 ? 6.901 -2.643 4.775 1.00 94.25 184 LYS A CA 1
ATOM 1448 C C . LYS A 1 184 ? 6.500 -1.362 4.052 1.00 94.25 184 LYS A C 1
ATOM 1450 O O . LYS A 1 184 ? 5.383 -0.867 4.219 1.00 94.25 184 LYS A O 1
ATOM 1455 N N . THR A 1 185 ? 7.393 -0.888 3.192 1.00 93.88 185 THR A 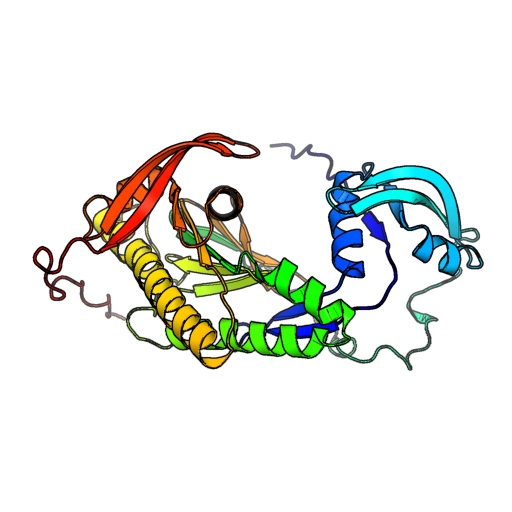N 1
ATOM 1456 C CA . THR A 1 185 ? 7.101 0.165 2.218 1.00 93.88 185 THR A CA 1
ATOM 1457 C C . THR A 1 185 ? 7.158 -0.440 0.815 1.00 93.88 185 THR A C 1
ATOM 1459 O O . THR A 1 185 ? 8.088 -1.166 0.484 1.00 93.88 185 THR A O 1
ATOM 1462 N N . VAL A 1 186 ? 6.159 -0.178 -0.027 1.00 89.56 186 VAL A N 1
ATOM 1463 C CA . VAL A 1 186 ? 6.143 -0.656 -1.422 1.00 89.56 186 VAL A CA 1
ATOM 1464 C C . VAL A 1 186 ? 5.931 0.534 -2.345 1.00 89.56 186 VAL A C 1
ATOM 1466 O O . VAL A 1 186 ? 4.833 1.097 -2.397 1.00 89.56 186 VAL A O 1
ATOM 1469 N N . GLY A 1 187 ? 6.980 0.946 -3.062 1.00 89.50 187 GLY A N 1
ATOM 1470 C CA . GLY A 1 187 ? 6.968 2.208 -3.800 1.00 89.50 187 GLY A CA 1
ATOM 1471 C C . GLY A 1 187 ? 6.673 3.386 -2.865 1.00 89.50 187 GLY A C 1
ATOM 1472 O O . GLY A 1 187 ? 7.351 3.567 -1.861 1.00 89.50 187 GLY A O 1
ATOM 1473 N N . SER A 1 188 ? 5.631 4.165 -3.163 1.00 93.44 188 SER A N 1
ATOM 1474 C CA . SER A 1 188 ? 5.168 5.282 -2.323 1.00 93.44 188 SER A CA 1
ATOM 1475 C C . SER A 1 188 ? 4.067 4.898 -1.319 1.00 93.44 188 SER A C 1
ATOM 1477 O O . SER A 1 188 ? 3.295 5.756 -0.887 1.00 93.44 188 SER A O 1
ATOM 1479 N N . THR A 1 189 ? 3.945 3.606 -0.986 1.00 96.81 189 THR A N 1
ATOM 1480 C CA . THR A 1 189 ? 2.894 3.081 -0.098 1.00 96.81 189 THR A CA 1
ATOM 1481 C C . THR A 1 189 ? 3.464 2.561 1.211 1.00 96.81 189 THR A C 1
ATOM 1483 O O . THR A 1 189 ? 4.281 1.642 1.210 1.00 96.81 189 THR A O 1
ATOM 1486 N N . TYR A 1 190 ? 2.974 3.106 2.319 1.00 98.19 190 TYR A N 1
ATOM 1487 C CA . TYR A 1 190 ? 3.260 2.666 3.678 1.00 98.19 190 TYR A CA 1
ATOM 1488 C C . TYR A 1 190 ? 2.247 1.602 4.108 1.00 98.19 190 TYR A C 1
ATOM 1490 O O . TYR A 1 190 ? 1.038 1.830 4.027 1.00 98.19 190 TYR A O 1
ATOM 1498 N N . MET A 1 191 ? 2.722 0.441 4.560 1.00 98.19 191 MET A N 1
ATOM 1499 C CA . MET A 1 191 ? 1.871 -0.636 5.064 1.00 98.19 191 MET A CA 1
ATOM 1500 C C . MET A 1 191 ? 2.139 -0.863 6.549 1.00 98.19 191 MET A C 1
ATOM 1502 O O . MET A 1 191 ? 3.274 -1.137 6.942 1.00 98.19 191 MET A O 1
ATOM 1506 N N . ALA A 1 192 ? 1.086 -0.809 7.360 1.00 98.25 192 ALA A N 1
ATOM 1507 C CA . ALA A 1 192 ? 1.152 -1.066 8.795 1.00 98.25 192 ALA A CA 1
ATOM 1508 C C . ALA A 1 192 ? -0.065 -1.858 9.277 1.00 98.25 192 ALA A C 1
ATOM 1510 O O . ALA A 1 192 ? -1.068 -1.977 8.566 1.00 98.25 192 ALA A O 1
ATOM 1511 N N . ALA A 1 193 ? 0.035 -2.425 10.474 1.00 98.31 193 ALA A N 1
ATOM 1512 C CA . ALA A 1 193 ? -1.024 -3.231 11.055 1.00 98.31 193 ALA A CA 1
ATOM 1513 C C . ALA A 1 193 ? -1.056 -3.163 12.588 1.00 98.31 193 ALA A C 1
ATOM 1515 O O . ALA A 1 193 ? -0.063 -2.826 13.223 1.00 98.31 193 ALA A O 1
ATOM 1516 N N . VAL A 1 194 ? -2.201 -3.521 13.167 1.00 97.56 194 VAL A N 1
ATOM 1517 C CA . VAL A 1 194 ? -2.431 -3.686 14.616 1.00 97.56 194 VAL A CA 1
ATOM 1518 C C . VAL A 1 194 ? -2.967 -5.087 14.896 1.00 97.56 194 VAL A C 1
ATOM 1520 O O . VAL A 1 194 ? -3.608 -5.688 14.031 1.00 97.56 194 VAL A O 1
ATOM 1523 N N . GLY A 1 195 ? -2.739 -5.613 16.100 1.00 94.25 195 GLY A N 1
ATOM 1524 C CA . GLY A 1 195 ? -3.165 -6.969 16.469 1.00 94.25 195 GLY A CA 1
ATOM 1525 C C . GLY A 1 195 ? -2.142 -8.070 16.160 1.00 94.25 195 GLY A C 1
ATOM 1526 O O . GLY A 1 195 ? -2.462 -9.248 16.300 1.00 94.25 195 GLY A O 1
ATOM 1527 N N . LEU A 1 196 ? -0.924 -7.705 15.734 1.00 91.69 196 LEU A N 1
ATOM 1528 C CA . LEU A 1 196 ? 0.163 -8.649 15.430 1.00 91.69 196 LEU A CA 1
ATOM 1529 C C . LEU A 1 196 ? 1.126 -8.874 16.600 1.00 91.69 196 LEU A C 1
ATOM 1531 O O . LEU A 1 196 ? 1.660 -9.979 16.741 1.00 91.69 196 LEU A O 1
ATOM 1535 N N . MET A 1 197 ? 1.355 -7.844 17.421 1.00 87.31 197 MET A N 1
ATOM 1536 C CA . MET A 1 197 ? 2.285 -7.923 18.548 1.00 87.31 197 MET A CA 1
ATOM 1537 C C . MET A 1 197 ? 1.706 -8.832 19.643 1.00 87.31 197 MET A C 1
ATOM 1539 O O . MET A 1 197 ? 0.512 -8.721 19.930 1.00 87.31 197 MET A O 1
ATOM 1543 N N . PRO A 1 198 ? 2.504 -9.726 20.257 1.00 81.06 198 PRO A N 1
ATOM 1544 C CA . PRO A 1 198 ? 2.010 -10.677 21.252 1.00 81.06 198 PRO A CA 1
ATOM 1545 C C . PRO A 1 198 ? 1.221 -10.032 22.398 1.00 81.06 198 PRO A C 1
ATOM 1547 O O . PRO A 1 198 ? 0.178 -10.556 22.781 1.00 81.06 198 PRO A O 1
ATOM 1550 N N . GLU A 1 199 ? 1.670 -8.880 22.904 1.00 83.56 199 GLU A N 1
ATOM 1551 C CA . GLU A 1 199 ? 1.050 -8.182 24.038 1.00 83.56 199 GLU A CA 1
ATOM 1552 C C . GLU A 1 199 ? -0.184 -7.352 23.648 1.00 83.56 199 GLU A C 1
ATOM 1554 O O . GLU A 1 199 ? -0.910 -6.873 24.517 1.00 83.56 199 GLU A O 1
ATOM 1559 N N . GLN A 1 200 ? -0.412 -7.148 22.348 1.00 86.62 200 GLN A N 1
ATOM 1560 C CA . GLN A 1 200 ? -1.451 -6.269 21.787 1.00 86.62 200 GLN A CA 1
ATOM 1561 C C . GLN A 1 200 ? -2.249 -6.975 20.689 1.00 86.62 200 GLN A C 1
ATOM 1563 O O . GLN A 1 200 ? -2.751 -6.360 19.744 1.00 86.62 200 GLN A O 1
ATOM 1568 N N . ARG A 1 201 ? -2.315 -8.302 20.779 1.00 87.69 201 ARG A N 1
ATOM 1569 C CA . ARG A 1 201 ? -3.075 -9.138 19.863 1.00 87.69 201 ARG A CA 1
ATOM 1570 C C . ARG A 1 201 ? -4.568 -8.937 20.115 1.00 87.69 201 ARG A C 1
ATOM 1572 O O . ARG A 1 201 ? -4.991 -8.901 21.263 1.00 87.69 201 ARG A O 1
ATOM 1579 N N . ILE A 1 202 ? -5.349 -8.873 19.036 1.00 87.56 202 ILE A N 1
ATOM 1580 C CA . ILE A 1 202 ? -6.812 -8.947 19.110 1.00 87.56 202 ILE A CA 1
ATOM 1581 C C . ILE A 1 202 ? -7.181 -10.432 19.104 1.00 87.56 202 ILE A C 1
ATOM 1583 O O . ILE A 1 202 ? -6.899 -11.147 18.135 1.00 87.56 202 ILE A O 1
ATOM 1587 N N . LEU A 1 203 ? -7.740 -10.908 20.208 1.00 87.25 203 LEU A N 1
ATOM 1588 C CA . LEU A 1 203 ? -8.165 -12.288 20.399 1.00 87.25 203 LEU A CA 1
ATOM 1589 C C . LEU A 1 203 ? -9.602 -12.490 19.900 1.00 87.25 203 LEU A C 1
ATOM 1591 O O . LEU A 1 203 ? -10.360 -11.542 19.711 1.00 87.25 203 LEU A O 1
ATOM 1595 N N . ASP A 1 204 ? -9.990 -13.747 19.681 1.00 83.56 204 ASP A N 1
ATOM 1596 C CA . ASP A 1 204 ? -11.357 -14.085 19.248 1.00 83.56 204 ASP A CA 1
ATOM 1597 C C . ASP A 1 204 ? -12.408 -13.813 20.328 1.00 83.56 204 ASP A C 1
ATOM 1599 O O . ASP A 1 204 ? -13.572 -13.579 20.014 1.00 83.56 204 ASP A O 1
ATOM 1603 N N . GLU A 1 205 ? -11.989 -13.839 21.592 1.00 85.44 205 GLU A N 1
ATOM 1604 C CA . GLU A 1 205 ? -12.816 -13.518 22.757 1.00 85.44 205 GLU A CA 1
ATOM 1605 C C . GLU A 1 205 ? -12.940 -12.011 23.023 1.00 85.44 205 GLU A C 1
ATOM 1607 O O . GLU A 1 205 ? -13.785 -11.609 23.822 1.00 85.44 205 GLU A O 1
ATOM 1612 N N . ASP A 1 206 ? -12.134 -11.181 22.350 1.00 87.31 206 ASP A N 1
ATOM 1613 C CA . ASP A 1 206 ? -12.212 -9.731 22.494 1.00 87.31 206 ASP A CA 1
ATOM 1614 C C . ASP A 1 206 ? -13.470 -9.192 21.806 1.00 87.31 206 ASP A C 1
ATOM 1616 O O . ASP A 1 206 ? -13.785 -9.513 20.653 1.00 87.31 206 ASP A O 1
ATOM 1620 N N . ASP A 1 207 ? -14.170 -8.311 22.513 1.00 88.56 207 ASP A N 1
ATOM 1621 C CA . ASP A 1 207 ? -15.345 -7.632 21.994 1.00 88.56 207 ASP A CA 1
ATOM 1622 C C . ASP A 1 207 ? -15.010 -6.623 20.878 1.00 88.56 207 ASP A C 1
ATOM 1624 O O . ASP A 1 207 ? -13.856 -6.305 20.564 1.00 88.56 207 ASP A O 1
ATOM 1628 N N . GLU A 1 208 ? -16.057 -6.104 20.234 1.00 88.06 208 GLU A N 1
ATOM 1629 C CA . GLU A 1 208 ? -15.899 -5.093 19.183 1.00 88.06 208 GLU A CA 1
ATOM 1630 C C . GLU A 1 208 ? -15.315 -3.774 19.703 1.00 88.06 208 GLU A C 1
ATOM 1632 O O . GLU A 1 208 ? -14.710 -3.033 18.932 1.00 88.06 208 GLU A O 1
ATOM 1637 N N . VAL A 1 209 ? -15.439 -3.495 21.005 1.00 90.06 209 VAL A N 1
ATOM 1638 C CA . VAL A 1 209 ? -14.897 -2.276 21.620 1.00 90.06 209 VAL A CA 1
ATOM 1639 C C . VAL A 1 209 ? -13.376 -2.353 21.668 1.00 90.06 209 VAL A C 1
ATOM 1641 O O . VAL A 1 209 ? -12.699 -1.439 21.200 1.00 90.06 209 VAL A O 1
ATOM 1644 N N . THR A 1 210 ? -12.826 -3.467 22.150 1.00 90.56 210 THR A N 1
ATOM 1645 C CA . THR A 1 210 ? -11.380 -3.727 22.169 1.00 90.56 210 THR A CA 1
ATOM 1646 C C . THR A 1 210 ? -10.792 -3.677 20.764 1.00 90.56 210 THR A C 1
ATOM 1648 O O . THR A 1 210 ? -9.801 -2.985 20.520 1.00 90.56 210 THR A O 1
ATOM 1651 N N . ALA A 1 211 ? -11.427 -4.356 19.807 1.00 92.31 211 ALA A N 1
ATOM 1652 C CA . ALA A 1 211 ? -10.984 -4.325 18.418 1.00 92.31 211 ALA A CA 1
ATOM 1653 C C . ALA A 1 211 ? -11.047 -2.912 17.815 1.00 92.31 211 ALA A C 1
ATOM 1655 O O . ALA A 1 211 ? -10.147 -2.520 17.067 1.00 92.31 211 ALA A O 1
ATOM 1656 N N . GLY A 1 212 ? -12.071 -2.132 18.166 1.00 94.06 212 GLY A N 1
ATOM 1657 C CA . GLY A 1 212 ? -12.215 -0.745 17.745 1.00 94.06 212 GLY A CA 1
ATOM 1658 C C . GLY A 1 212 ? -11.214 0.212 18.384 1.00 94.06 212 GLY A C 1
ATOM 1659 O O . GLY A 1 212 ? -10.810 1.162 17.718 1.00 94.06 212 GLY A O 1
ATOM 1660 N N . LEU A 1 213 ? -10.715 -0.060 19.595 1.00 93.50 213 LEU A N 1
ATOM 1661 C CA . LEU A 1 213 ? -9.590 0.683 20.179 1.00 93.50 213 LEU A CA 1
ATOM 1662 C C . LEU A 1 213 ? -8.309 0.492 19.354 1.00 93.50 213 LEU A C 1
ATOM 1664 O O . LEU A 1 213 ? -7.684 1.475 18.954 1.00 93.50 213 LEU A O 1
ATOM 1668 N N . TYR A 1 214 ? -7.947 -0.755 19.033 1.00 94.38 214 TYR A N 1
ATOM 1669 C CA . TYR A 1 214 ? -6.765 -1.037 18.209 1.00 94.38 214 TYR A CA 1
ATOM 1670 C C . TYR A 1 214 ? -6.911 -0.493 16.788 1.00 94.38 214 TYR A C 1
ATOM 1672 O O . TYR A 1 214 ? -5.994 0.135 16.260 1.00 94.38 214 TYR A O 1
ATOM 1680 N N . LEU A 1 215 ? -8.069 -0.695 16.159 1.00 96.50 215 LEU A N 1
ATOM 1681 C CA . LEU A 1 215 ? -8.326 -0.154 14.828 1.00 96.50 215 LEU A CA 1
ATOM 1682 C C . LEU A 1 215 ? -8.350 1.386 14.848 1.00 96.50 215 LEU A C 1
ATOM 1684 O O . LEU A 1 215 ? -7.863 2.014 13.911 1.00 96.50 215 LEU A O 1
ATOM 1688 N N . GLY A 1 216 ? -8.823 1.993 15.940 1.00 96.62 216 GLY A N 1
ATOM 1689 C CA . GLY A 1 216 ? -8.757 3.429 16.201 1.00 96.62 216 GLY A CA 1
ATOM 1690 C C . GLY A 1 216 ? -7.325 3.965 16.258 1.00 96.62 216 GLY A C 1
ATOM 1691 O O . GLY A 1 216 ? -7.063 5.035 15.719 1.00 96.62 216 GLY A O 1
ATOM 1692 N N . MET A 1 217 ? -6.359 3.202 16.784 1.00 96.94 217 MET A N 1
ATOM 1693 C CA . MET A 1 217 ? -4.939 3.590 16.727 1.00 96.94 217 MET A CA 1
ATOM 1694 C C . MET A 1 217 ? -4.444 3.739 15.280 1.00 96.94 217 MET A C 1
ATOM 1696 O O . MET A 1 217 ? -3.737 4.702 14.985 1.00 96.94 217 MET A O 1
ATOM 1700 N N . LEU A 1 218 ? -4.856 2.859 14.352 1.00 97.94 218 LEU A N 1
ATOM 1701 C CA . LEU A 1 218 ? -4.547 3.032 12.922 1.00 97.94 218 LEU A CA 1
ATOM 1702 C C . LEU A 1 218 ? -5.201 4.290 12.338 1.00 97.94 218 LEU A C 1
ATOM 1704 O O . LEU A 1 218 ? -4.587 4.968 11.518 1.00 97.94 218 LEU A O 1
ATOM 1708 N N . VAL A 1 219 ? -6.430 4.608 12.747 1.00 98.31 219 VAL A N 1
ATOM 1709 C CA . VAL A 1 219 ? -7.130 5.824 12.303 1.00 98.31 219 VAL A CA 1
ATOM 1710 C C . VAL A 1 219 ? -6.400 7.079 12.784 1.00 98.31 219 VAL A C 1
ATOM 1712 O O . VAL A 1 219 ? -6.120 7.973 11.986 1.00 98.31 219 VAL A O 1
ATOM 1715 N N . GLU A 1 220 ? -6.032 7.128 14.063 1.00 98.31 220 GLU A N 1
ATOM 1716 C CA . GLU A 1 220 ? -5.270 8.238 14.639 1.00 98.31 220 GLU A CA 1
ATOM 1717 C C . GLU A 1 220 ? -3.891 8.386 13.985 1.00 98.31 220 GLU A C 1
ATOM 1719 O O . GLU A 1 220 ? -3.453 9.503 13.711 1.00 98.31 220 GLU A O 1
ATOM 1724 N N . PHE A 1 221 ? -3.235 7.268 13.664 1.00 98.56 221 PHE A N 1
ATOM 1725 C CA . PHE A 1 221 ? -1.971 7.269 12.933 1.00 98.56 221 PHE A CA 1
ATOM 1726 C C . PHE A 1 221 ? -2.136 7.866 11.537 1.00 98.56 221 PHE A C 1
ATOM 1728 O O . PHE A 1 221 ? -1.344 8.708 11.133 1.00 98.56 221 PHE A O 1
ATOM 1735 N N . VAL A 1 222 ? -3.211 7.519 10.826 1.00 98.56 222 VAL A N 1
ATOM 1736 C CA . VAL A 1 222 ? -3.529 8.101 9.514 1.00 98.56 222 VAL A CA 1
ATOM 1737 C C . VAL A 1 222 ? -3.762 9.611 9.597 1.00 98.56 222 VAL A C 1
ATOM 1739 O O . VAL A 1 222 ? -3.297 10.340 8.720 1.00 98.56 222 VAL A O 1
ATOM 1742 N N . PHE A 1 223 ? -4.444 10.105 10.633 1.00 98.06 223 PHE A N 1
ATOM 1743 C CA . PHE A 1 223 ? -4.591 11.549 10.837 1.00 98.06 223 PHE A CA 1
ATOM 1744 C C . PHE A 1 223 ? -3.241 12.228 11.090 1.00 98.06 223 PHE A C 1
ATOM 1746 O O . PHE A 1 223 ? -2.932 13.218 10.431 1.00 98.06 223 PHE A O 1
ATOM 1753 N N . ALA A 1 224 ? -2.397 11.650 11.945 1.00 98.31 224 ALA A N 1
ATOM 1754 C CA . ALA A 1 224 ? -1.055 12.171 12.192 1.00 98.31 224 ALA A CA 1
ATOM 1755 C C . ALA A 1 224 ? -0.167 12.140 10.927 1.00 98.31 224 ALA A C 1
ATOM 1757 O O . ALA A 1 224 ? 0.562 13.092 10.657 1.00 98.31 224 ALA A O 1
ATOM 1758 N N . MET A 1 225 ? -0.268 11.097 10.092 1.00 98.44 225 MET A N 1
ATOM 1759 C CA . MET A 1 225 ? 0.422 11.035 8.794 1.00 98.44 225 MET A CA 1
ATOM 1760 C C . MET A 1 225 ? -0.028 12.160 7.855 1.00 98.44 225 MET A C 1
ATOM 1762 O O . MET A 1 225 ? 0.797 12.732 7.145 1.00 98.44 225 MET A O 1
ATOM 1766 N N . ARG A 1 226 ? -1.323 12.504 7.839 1.00 98.00 226 ARG A N 1
ATOM 1767 C CA . ARG A 1 226 ? -1.823 13.638 7.044 1.00 98.00 226 ARG A CA 1
ATOM 1768 C C . ARG A 1 226 ? -1.231 14.957 7.522 1.00 98.00 226 ARG A C 1
ATOM 1770 O O . ARG A 1 226 ? -0.779 15.729 6.686 1.00 98.00 226 ARG A O 1
ATOM 1777 N N . GLU A 1 227 ? -1.190 15.189 8.832 1.00 97.38 227 GLU A N 1
ATOM 1778 C CA . GLU A 1 227 ? -0.576 16.389 9.418 1.00 97.38 227 GLU A CA 1
ATOM 1779 C C . GLU A 1 227 ? 0.911 16.500 9.045 1.00 97.38 227 GLU A C 1
ATOM 1781 O O . GLU A 1 227 ? 1.358 17.550 8.586 1.00 97.38 227 GLU A O 1
ATOM 1786 N N . ARG A 1 228 ? 1.672 15.399 9.139 1.00 97.56 228 ARG A N 1
ATOM 1787 C CA . ARG A 1 228 ? 3.078 15.361 8.696 1.00 97.56 228 ARG A CA 1
ATOM 1788 C C . ARG A 1 228 ? 3.226 15.666 7.208 1.00 97.56 228 ARG A C 1
ATOM 1790 O O . ARG A 1 228 ? 4.061 16.484 6.832 1.00 97.56 228 ARG A O 1
ATOM 1797 N N . LEU A 1 229 ? 2.389 15.062 6.363 1.00 97.69 229 LEU A N 1
ATOM 1798 C CA . LEU A 1 229 ? 2.446 15.288 4.919 1.00 97.69 229 LEU A CA 1
ATOM 1799 C C . LEU A 1 229 ? 2.105 16.738 4.542 1.00 97.69 229 LEU A C 1
ATOM 1801 O O . LEU A 1 229 ? 2.712 17.276 3.620 1.00 97.69 229 LEU A O 1
ATOM 1805 N N . LEU A 1 230 ? 1.175 17.378 5.259 1.00 96.56 230 LEU A N 1
ATOM 1806 C CA . LEU A 1 230 ? 0.863 18.799 5.084 1.00 96.56 230 LEU A CA 1
ATOM 1807 C C . LEU A 1 230 ? 2.083 19.679 5.389 1.00 96.56 230 LEU A C 1
ATOM 1809 O O . LEU A 1 230 ? 2.445 20.504 4.555 1.00 96.56 230 LEU A O 1
ATOM 1813 N N . ASN A 1 231 ? 2.779 19.438 6.503 1.00 95.88 231 ASN A N 1
ATOM 1814 C CA . ASN A 1 231 ? 3.997 20.182 6.847 1.00 95.88 231 ASN A CA 1
ATOM 1815 C C . ASN A 1 231 ? 5.098 20.010 5.785 1.00 95.88 231 ASN A C 1
ATOM 1817 O O . ASN A 1 231 ? 5.768 20.970 5.406 1.00 95.88 231 ASN A O 1
ATOM 1821 N N . ILE A 1 232 ? 5.281 18.791 5.267 1.00 95.12 232 ILE A N 1
ATOM 1822 C CA . ILE A 1 232 ? 6.253 18.524 4.196 1.00 95.12 232 ILE A CA 1
ATOM 1823 C C . ILE A 1 232 ? 5.858 19.252 2.908 1.00 95.12 232 ILE A C 1
ATOM 1825 O O . ILE A 1 232 ? 6.717 19.826 2.238 1.00 95.12 232 ILE A O 1
ATOM 1829 N N . ASN A 1 233 ? 4.572 19.259 2.554 1.00 95.06 233 ASN A N 1
ATOM 1830 C CA . ASN A 1 233 ? 4.066 19.981 1.388 1.00 95.06 233 ASN A CA 1
ATOM 1831 C C . ASN A 1 233 ? 4.359 21.484 1.479 1.00 95.06 233 ASN A C 1
ATOM 1833 O O . ASN A 1 233 ? 4.859 22.059 0.512 1.00 95.06 233 ASN A O 1
ATOM 1837 N N . GLU A 1 234 ? 4.126 22.095 2.644 1.00 93.56 234 GLU A N 1
ATOM 1838 C CA . GLU A 1 234 ? 4.427 23.509 2.893 1.00 93.56 234 GLU A CA 1
ATOM 1839 C C . GLU A 1 234 ? 5.928 23.810 2.774 1.00 93.56 234 GLU A C 1
ATOM 1841 O O . GLU A 1 234 ? 6.317 24.758 2.093 1.00 93.56 234 GLU A O 1
ATOM 1846 N N . ASN A 1 235 ? 6.783 22.970 3.364 1.00 91.31 235 ASN A N 1
ATOM 1847 C CA . ASN A 1 235 ? 8.235 23.179 3.369 1.00 91.31 235 ASN A CA 1
ATOM 1848 C C . ASN A 1 235 ? 8.909 22.888 2.019 1.00 91.31 235 ASN A C 1
ATOM 1850 O O . ASN A 1 235 ? 9.957 23.457 1.710 1.00 91.31 235 ASN A O 1
ATOM 1854 N N . SER A 1 236 ? 8.330 21.992 1.219 1.00 88.62 236 SER A N 1
ATOM 1855 C CA . SER A 1 236 ? 8.900 21.549 -0.059 1.00 88.62 236 SER A CA 1
ATOM 1856 C C . SER A 1 236 ? 8.217 22.155 -1.289 1.00 88.62 236 SER A C 1
ATOM 1858 O O . SER A 1 236 ? 8.640 21.862 -2.406 1.00 88.62 236 SER A O 1
ATOM 1860 N N . TYR A 1 237 ? 7.193 22.997 -1.103 1.00 89.31 237 TYR A N 1
ATOM 1861 C CA . TYR A 1 237 ? 6.357 23.558 -2.175 1.00 89.31 237 TYR A CA 1
ATOM 1862 C C . TYR A 1 237 ? 5.733 22.482 -3.081 1.00 89.31 237 TYR A C 1
ATOM 1864 O O . TYR A 1 237 ? 5.611 22.659 -4.293 1.00 89.31 237 TYR A O 1
ATOM 1872 N N . ASN A 1 238 ? 5.332 21.358 -2.482 1.00 91.50 238 ASN A N 1
ATOM 1873 C CA . ASN A 1 238 ? 4.645 20.257 -3.158 1.00 91.50 238 ASN A CA 1
ATOM 1874 C C . ASN A 1 238 ? 3.189 20.143 -2.693 1.00 91.50 238 ASN A C 1
ATOM 1876 O O . ASN A 1 238 ? 2.759 20.792 -1.745 1.00 91.50 238 ASN A O 1
ATOM 1880 N N . ASN A 1 239 ? 2.414 19.297 -3.371 1.00 94.06 239 ASN A N 1
ATOM 1881 C CA . ASN A 1 239 ? 1.028 19.003 -3.009 1.00 94.06 239 ASN A CA 1
ATOM 1882 C C . ASN A 1 239 ? 0.774 17.492 -3.029 1.00 94.06 239 ASN A C 1
ATOM 1884 O O . ASN A 1 239 ? -0.043 16.981 -3.798 1.00 94.06 239 ASN A O 1
ATOM 1888 N N . PHE A 1 240 ? 1.541 16.741 -2.247 1.00 97.00 240 PHE A N 1
ATOM 1889 C CA . PHE A 1 240 ? 1.358 15.306 -2.112 1.00 97.00 240 PHE A CA 1
ATOM 1890 C C . PHE A 1 240 ? 0.033 14.973 -1.439 1.00 97.00 240 PHE A C 1
ATOM 1892 O O . PHE A 1 240 ? -0.328 15.559 -0.419 1.00 97.00 240 PHE A O 1
ATOM 1899 N N . MET A 1 241 ? -0.671 13.995 -2.005 1.00 97.62 241 MET A N 1
ATOM 1900 C CA . MET A 1 241 ? -1.986 13.570 -1.533 1.00 97.62 241 MET A CA 1
ATOM 1901 C C . MET A 1 241 ? -1.935 12.157 -0.958 1.00 97.62 241 MET A C 1
ATOM 1903 O O . MET A 1 241 ? -1.577 11.206 -1.668 1.00 97.62 241 MET A O 1
ATOM 1907 N N . LEU A 1 242 ? -2.359 12.009 0.301 1.00 98.31 242 LEU A N 1
ATOM 1908 C CA . LEU A 1 242 ? -2.409 10.725 0.999 1.00 98.31 242 LEU A CA 1
ATOM 1909 C C . LEU A 1 242 ? -3.750 10.035 0.757 1.00 98.31 242 LEU A C 1
ATOM 1911 O O . LEU A 1 242 ? -4.801 10.528 1.164 1.00 98.31 242 LEU A O 1
ATOM 1915 N N . ARG A 1 243 ? -3.724 8.863 0.135 1.00 98.56 243 ARG A N 1
ATOM 1916 C CA . ARG A 1 243 ? -4.886 7.978 0.027 1.00 98.56 243 ARG A CA 1
ATOM 1917 C C . ARG A 1 243 ? -4.687 6.778 0.925 1.00 98.56 243 ARG A C 1
ATOM 1919 O O . ARG A 1 243 ? -3.580 6.257 1.013 1.00 98.56 243 ARG A O 1
ATOM 1926 N N . VAL A 1 244 ? -5.751 6.360 1.599 1.00 98.81 244 VAL A N 1
ATOM 1927 C CA . VAL A 1 244 ? -5.658 5.307 2.605 1.00 98.81 244 VAL A CA 1
ATOM 1928 C C . VAL A 1 244 ? -6.737 4.254 2.405 1.00 98.81 244 VAL A C 1
ATOM 1930 O O . VAL A 1 244 ? -7.892 4.581 2.148 1.00 98.81 244 VAL A O 1
ATOM 1933 N N . GLY A 1 245 ? -6.357 2.988 2.551 1.00 98.75 245 GLY A N 1
ATOM 1934 C CA . GLY A 1 245 ? -7.251 1.842 2.631 1.00 98.75 245 GLY A CA 1
ATOM 1935 C C . GLY A 1 245 ? -7.103 1.116 3.960 1.00 98.75 245 GLY A C 1
ATOM 1936 O O . GLY A 1 245 ? -5.990 0.726 4.307 1.00 98.75 245 GLY A O 1
ATOM 1937 N N . ILE A 1 246 ? -8.208 0.896 4.675 1.00 98.75 246 ILE A N 1
ATOM 1938 C CA . ILE A 1 246 ? -8.224 0.150 5.943 1.00 98.75 246 ILE A CA 1
ATOM 1939 C C . ILE A 1 246 ? -9.175 -1.041 5.840 1.00 98.75 246 ILE A C 1
ATOM 1941 O O . ILE A 1 246 ? -10.269 -0.944 5.280 1.00 98.75 246 ILE A O 1
ATOM 1945 N N . ASN A 1 247 ? -8.757 -2.174 6.396 1.00 98.56 247 ASN A N 1
ATOM 1946 C CA . ASN A 1 247 ? -9.612 -3.336 6.606 1.00 98.56 247 ASN A CA 1
ATOM 1947 C C . ASN A 1 247 ? -9.206 -4.072 7.890 1.00 98.56 247 ASN A C 1
ATOM 1949 O O . ASN A 1 247 ? -8.079 -3.922 8.358 1.00 98.56 247 ASN A O 1
ATOM 1953 N N . ILE A 1 248 ? -10.096 -4.907 8.421 1.00 97.81 248 ILE A N 1
ATOM 1954 C CA . ILE A 1 248 ? -9.833 -5.787 9.562 1.00 97.81 248 ILE A CA 1
ATOM 1955 C C . ILE A 1 248 ? -10.255 -7.222 9.234 1.00 97.81 248 ILE A C 1
ATOM 1957 O O . ILE A 1 248 ? -11.214 -7.442 8.496 1.00 97.81 248 ILE A O 1
ATOM 1961 N N . GLY A 1 249 ? -9.516 -8.207 9.745 1.00 96.81 249 GLY A N 1
ATOM 1962 C CA . GLY A 1 249 ? -9.834 -9.624 9.558 1.00 96.81 249 GLY A CA 1
ATOM 1963 C C . GLY A 1 249 ? -8.624 -10.544 9.735 1.00 96.81 249 GLY A C 1
ATOM 1964 O O . GLY A 1 249 ? -7.569 -10.089 10.181 1.00 96.81 249 GLY A O 1
ATOM 1965 N N . PRO A 1 250 ? -8.742 -11.831 9.366 1.00 96.62 250 PRO A N 1
ATOM 1966 C CA . PRO A 1 250 ? -7.688 -12.811 9.588 1.00 96.62 250 PRO A CA 1
ATOM 1967 C C . PRO A 1 250 ? -6.509 -12.629 8.634 1.00 96.62 250 PRO A C 1
ATOM 1969 O O . PRO A 1 250 ? -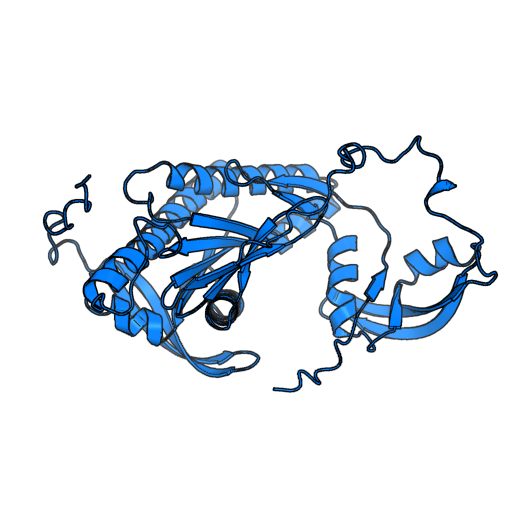6.684 -12.264 7.463 1.00 96.62 250 PRO A O 1
ATOM 1972 N N . VAL A 1 251 ? -5.310 -12.931 9.126 1.00 97.44 251 VAL A N 1
ATOM 1973 C CA . VAL A 1 251 ? -4.054 -12.935 8.365 1.00 97.44 251 VAL A CA 1
ATOM 1974 C C . VAL A 1 251 ? -3.143 -14.066 8.837 1.00 97.44 251 VAL A C 1
ATOM 1976 O O . VAL A 1 251 ? -3.241 -14.551 9.962 1.00 97.44 251 VAL A O 1
ATOM 1979 N N . VAL A 1 252 ? -2.215 -14.461 7.976 1.00 95.06 252 VAL A N 1
ATOM 1980 C CA . VAL A 1 252 ? -1.075 -15.305 8.328 1.00 95.06 252 VAL A CA 1
ATOM 1981 C C . VAL A 1 252 ? 0.167 -14.434 8.253 1.00 95.06 252 VAL A C 1
ATOM 1983 O O . VAL A 1 252 ? 0.420 -13.830 7.215 1.00 95.06 252 VAL A O 1
ATOM 1986 N N . ALA A 1 253 ? 0.925 -14.361 9.339 1.00 92.88 253 ALA A N 1
ATOM 1987 C CA . ALA A 1 253 ? 2.238 -13.735 9.359 1.00 92.88 253 ALA A CA 1
ATOM 1988 C C . ALA A 1 253 ? 3.332 -14.793 9.246 1.00 92.88 253 ALA A C 1
ATOM 1990 O O . ALA A 1 253 ? 3.129 -15.945 9.634 1.00 92.88 253 ALA A O 1
ATOM 1991 N N . GLY A 1 254 ? 4.506 -14.406 8.764 1.00 89.94 254 GLY A N 1
ATOM 1992 C CA . GLY A 1 254 ? 5.648 -15.308 8.715 1.00 89.94 254 GLY A CA 1
ATOM 1993 C C . GLY A 1 254 ? 6.888 -14.675 8.113 1.00 89.94 254 GLY A C 1
ATOM 1994 O O . GLY A 1 254 ? 6.852 -13.550 7.620 1.00 89.94 254 GLY A O 1
ATOM 1995 N N . VAL A 1 255 ? 7.993 -15.415 8.167 1.00 87.56 255 VAL A N 1
ATOM 1996 C CA . VAL A 1 255 ? 9.283 -14.995 7.612 1.00 87.56 255 VAL A CA 1
ATOM 1997 C C . VAL A 1 255 ? 9.588 -15.798 6.352 1.00 87.56 255 VAL A C 1
ATOM 1999 O O . VAL A 1 255 ? 9.645 -17.026 6.393 1.00 87.56 255 VAL A O 1
ATOM 2002 N N . ILE A 1 256 ? 9.814 -15.109 5.231 1.00 81.88 256 ILE A N 1
ATOM 2003 C CA . ILE A 1 256 ? 10.153 -15.731 3.943 1.00 81.88 256 ILE A CA 1
ATOM 2004 C C . ILE A 1 256 ? 11.524 -15.256 3.462 1.00 81.88 256 ILE A C 1
ATOM 2006 O O . ILE A 1 256 ? 11.854 -14.077 3.547 1.00 81.88 256 ILE A O 1
ATOM 2010 N N . GLY A 1 257 ? 12.301 -16.177 2.888 1.00 76.19 257 GLY A N 1
ATOM 2011 C CA . GLY A 1 257 ? 13.550 -15.886 2.184 1.00 76.19 257 GLY A CA 1
ATOM 2012 C C . GLY A 1 257 ? 14.783 -16.453 2.885 1.00 76.19 257 GLY A C 1
ATOM 2013 O O . GLY A 1 257 ? 14.940 -16.335 4.093 1.00 76.19 257 GLY A O 1
ATOM 2014 N N . ALA A 1 258 ? 15.689 -17.052 2.107 1.00 72.56 258 ALA A N 1
ATOM 2015 C CA . ALA A 1 258 ? 16.888 -17.702 2.646 1.00 72.56 258 ALA A CA 1
ATOM 2016 C C . ALA A 1 258 ? 18.048 -16.739 2.920 1.00 72.56 258 ALA A C 1
ATOM 2018 O O . ALA A 1 258 ? 18.863 -16.960 3.805 1.00 72.56 258 ALA A O 1
ATOM 2019 N N . ARG A 1 259 ? 18.153 -15.691 2.100 1.00 72.12 259 ARG A N 1
ATOM 2020 C CA . ARG A 1 259 ? 19.339 -14.822 2.029 1.00 72.12 259 ARG A CA 1
ATOM 2021 C C . ARG A 1 259 ? 19.068 -13.436 2.614 1.00 72.12 259 ARG A C 1
ATOM 2023 O O . ARG A 1 259 ? 19.954 -12.801 3.168 1.00 72.12 259 ARG A O 1
ATOM 2030 N N . LYS A 1 260 ? 17.822 -12.982 2.484 1.00 75.19 260 LYS A N 1
ATOM 2031 C CA . LYS A 1 260 ? 17.279 -11.753 3.066 1.00 75.19 260 LYS A CA 1
ATOM 2032 C C . LYS A 1 260 ? 15.886 -12.083 3.607 1.00 75.19 260 LYS A C 1
ATOM 2034 O O . LYS A 1 260 ? 14.917 -11.870 2.881 1.00 75.19 260 LYS A O 1
ATOM 2039 N N . PRO A 1 261 ? 15.789 -12.714 4.790 1.00 80.00 261 PRO A N 1
ATOM 2040 C CA . PRO A 1 261 ? 14.500 -13.050 5.378 1.00 80.00 261 PRO A CA 1
ATOM 2041 C C . PRO A 1 261 ? 13.674 -11.778 5.596 1.00 80.00 261 PRO A C 1
ATOM 2043 O O . PRO A 1 261 ? 14.180 -10.787 6.121 1.00 80.00 261 PRO A O 1
ATOM 2046 N N . GLN A 1 262 ? 12.413 -11.805 5.179 1.00 83.75 262 GLN A N 1
ATOM 2047 C CA . GLN A 1 262 ? 11.460 -10.714 5.352 1.00 83.75 262 GLN A CA 1
ATOM 2048 C C . GLN A 1 262 ? 10.249 -11.222 6.124 1.00 83.75 262 GLN A C 1
ATOM 2050 O O . GLN A 1 262 ? 9.629 -12.209 5.726 1.00 83.75 262 GLN A O 1
ATOM 2055 N N . TYR A 1 263 ? 9.936 -10.547 7.230 1.00 89.44 263 TYR A N 1
ATOM 2056 C CA . TYR A 1 263 ? 8.654 -10.703 7.905 1.00 89.44 263 TYR A CA 1
ATOM 2057 C C . TYR A 1 263 ? 7.575 -9.985 7.099 1.00 89.44 263 TYR A C 1
ATOM 2059 O O . TYR A 1 263 ? 7.764 -8.834 6.704 1.00 89.44 263 TYR A O 1
ATOM 2067 N N . ASP A 1 264 ? 6.451 -10.650 6.871 1.00 94.06 264 ASP A N 1
ATOM 2068 C CA . ASP A 1 264 ? 5.333 -10.091 6.121 1.00 94.06 264 ASP A CA 1
ATOM 2069 C C . ASP A 1 264 ? 4.018 -10.769 6.543 1.00 94.06 264 ASP A C 1
ATOM 2071 O O . ASP A 1 264 ? 4.018 -11.750 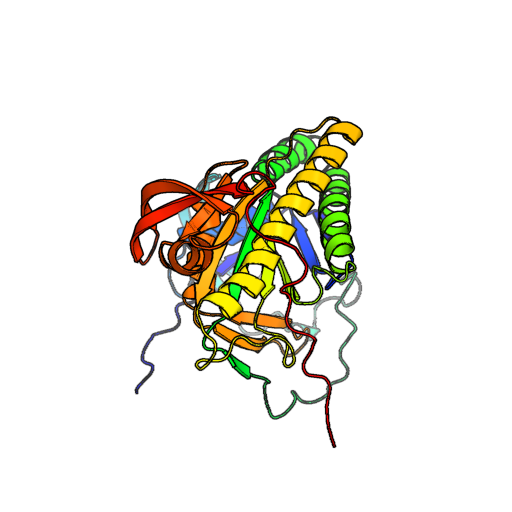7.298 1.00 94.06 264 ASP A O 1
ATOM 2075 N N . ILE A 1 265 ? 2.894 -10.216 6.084 1.00 95.50 265 ILE A N 1
ATOM 2076 C CA . ILE A 1 265 ? 1.554 -10.743 6.350 1.00 95.50 265 ILE A CA 1
ATOM 2077 C C . ILE A 1 265 ? 0.796 -11.002 5.048 1.00 95.50 265 ILE A C 1
ATOM 2079 O O . ILE A 1 265 ? 0.795 -10.193 4.118 1.00 95.50 265 ILE A O 1
ATOM 2083 N N . TRP A 1 266 ? 0.083 -12.123 5.005 1.00 95.44 266 TRP A N 1
ATOM 2084 C CA . TRP A 1 266 ? -0.716 -12.550 3.864 1.00 95.44 266 TRP A CA 1
ATOM 2085 C C . TRP A 1 266 ? -2.135 -12.877 4.287 1.00 95.44 266 TRP A C 1
ATOM 2087 O O . TRP A 1 266 ? -2.415 -13.300 5.406 1.00 95.44 266 TRP A O 1
ATOM 2097 N N . GLY A 1 267 ? -3.057 -12.707 3.352 1.00 94.50 267 GLY A N 1
ATOM 2098 C CA . GLY A 1 267 ? -4.441 -13.083 3.555 1.00 94.50 267 GLY A CA 1
ATOM 2099 C C . GLY A 1 267 ? -5.381 -12.213 2.754 1.00 94.50 267 GLY A C 1
ATOM 2100 O O . GLY A 1 267 ? -5.017 -11.175 2.193 1.00 94.50 267 GLY A O 1
ATOM 2101 N N . ASN A 1 268 ? -6.636 -12.641 2.726 1.00 95.25 268 ASN A N 1
ATOM 2102 C CA . ASN A 1 268 ? -7.682 -11.880 2.074 1.00 95.25 268 ASN A CA 1
ATOM 2103 C C . ASN A 1 268 ? -7.817 -10.462 2.659 1.00 95.25 268 ASN A C 1
ATOM 2105 O O . ASN A 1 268 ? -8.039 -9.517 1.909 1.00 95.25 268 ASN A O 1
ATOM 2109 N N . THR A 1 269 ? -7.630 -10.314 3.972 1.00 97.56 269 THR A N 1
ATOM 2110 C CA . THR A 1 269 ? -7.697 -9.032 4.686 1.00 97.56 269 THR A CA 1
ATOM 2111 C C . THR A 1 269 ? -6.714 -8.010 4.124 1.00 97.56 269 THR A C 1
ATOM 2113 O O . THR A 1 269 ? -7.121 -6.895 3.799 1.00 97.56 269 THR A O 1
ATOM 2116 N N . VAL A 1 270 ? -5.456 -8.423 3.923 1.00 97.69 270 VAL A N 1
ATOM 2117 C CA . VAL A 1 270 ? -4.379 -7.599 3.351 1.00 97.69 270 VAL A CA 1
ATOM 2118 C C . VAL A 1 270 ? -4.714 -7.193 1.917 1.00 97.69 270 VAL A C 1
ATOM 2120 O O . VAL A 1 270 ? -4.624 -6.020 1.555 1.00 97.69 270 VAL A O 1
ATOM 2123 N N . ASN A 1 271 ? -5.172 -8.153 1.106 1.00 96.81 271 ASN A N 1
ATOM 2124 C CA . ASN A 1 271 ? -5.565 -7.890 -0.275 1.00 96.81 271 ASN A CA 1
ATOM 2125 C C . ASN A 1 271 ? -6.714 -6.881 -0.348 1.00 96.81 271 ASN A C 1
ATOM 2127 O O . ASN A 1 271 ? -6.650 -5.947 -1.140 1.00 96.81 271 ASN A O 1
ATOM 2131 N N . VAL A 1 272 ? -7.750 -7.042 0.476 1.00 98.00 272 VAL A N 1
ATOM 2132 C CA . VAL A 1 272 ? -8.894 -6.124 0.512 1.00 98.00 272 VAL A CA 1
ATOM 2133 C C . VAL A 1 272 ? -8.476 -4.735 1.004 1.00 98.00 272 VAL A C 1
ATOM 2135 O O . VAL A 1 272 ? -8.869 -3.762 0.368 1.00 98.00 272 VAL A O 1
ATOM 2138 N N . ALA A 1 273 ? -7.622 -4.615 2.028 1.00 98.31 273 ALA A N 1
ATOM 2139 C CA . ALA A 1 273 ? -7.082 -3.321 2.473 1.00 98.31 273 ALA A CA 1
ATOM 2140 C C . ALA A 1 273 ? -6.332 -2.594 1.339 1.00 98.31 273 ALA A C 1
ATOM 2142 O O . ALA A 1 273 ? -6.609 -1.431 1.047 1.00 98.31 273 ALA A O 1
ATOM 2143 N N . SER A 1 274 ? -5.472 -3.309 0.604 1.00 97.88 274 SER A N 1
ATOM 2144 C CA . SER A 1 274 ? -4.790 -2.776 -0.586 1.00 97.88 274 SER A CA 1
ATOM 2145 C C . SER A 1 274 ? -5.770 -2.362 -1.697 1.00 97.88 274 SER A C 1
ATOM 2147 O O . SER A 1 274 ? -5.524 -1.418 -2.457 1.00 97.88 274 SER A O 1
ATOM 2149 N N . ARG A 1 275 ? -6.926 -3.032 -1.811 1.00 97.62 275 ARG A N 1
ATOM 2150 C CA . ARG A 1 275 ? -8.002 -2.612 -2.725 1.00 97.62 275 ARG A CA 1
ATOM 2151 C C . ARG A 1 275 ? -8.765 -1.396 -2.225 1.00 97.62 275 ARG A C 1
ATOM 2153 O O . ARG A 1 275 ? -9.199 -0.610 -3.064 1.00 97.62 275 ARG A O 1
ATOM 2160 N N . MET A 1 276 ? -8.912 -1.213 -0.916 1.00 98.38 276 MET A N 1
ATOM 2161 C CA . MET A 1 276 ? -9.501 0.008 -0.368 1.00 98.38 276 MET A CA 1
ATOM 2162 C C . MET A 1 276 ? -8.628 1.223 -0.679 1.00 98.38 276 MET A C 1
ATOM 2164 O O . MET A 1 276 ? -9.172 2.237 -1.101 1.00 98.38 276 MET A O 1
ATOM 2168 N N . ASP A 1 277 ? -7.299 1.085 -0.617 1.00 98.06 277 ASP A N 1
ATOM 2169 C CA . ASP A 1 277 ? -6.394 2.125 -1.116 1.00 98.06 277 ASP A CA 1
ATOM 2170 C C . ASP A 1 277 ? -6.580 2.300 -2.631 1.00 98.06 277 ASP A C 1
ATOM 2172 O O . ASP A 1 277 ? -7.041 3.337 -3.093 1.00 98.06 277 ASP A O 1
ATOM 2176 N N . SER A 1 278 ? -6.300 1.267 -3.431 1.00 95.38 278 SER A N 1
ATOM 2177 C CA . SER A 1 278 ? -6.228 1.430 -4.893 1.00 95.38 278 SER A CA 1
ATOM 2178 C C . SER A 1 278 ? -7.543 1.827 -5.577 1.00 95.38 278 SER A C 1
ATOM 2180 O O . SER A 1 278 ? -7.502 2.355 -6.689 1.00 95.38 278 SER A O 1
ATOM 2182 N N . THR A 1 279 ? -8.696 1.597 -4.941 1.00 96.75 279 THR A N 1
ATOM 2183 C CA . THR A 1 279 ? -10.013 2.051 -5.427 1.00 96.75 279 THR A CA 1
ATOM 2184 C C . THR A 1 279 ? -10.517 3.326 -4.746 1.00 96.75 279 THR A C 1
ATOM 2186 O O . THR A 1 279 ? -11.582 3.819 -5.136 1.00 96.75 279 THR A O 1
ATOM 2189 N N . GLY A 1 280 ? -9.801 3.830 -3.739 1.00 96.25 280 GLY A N 1
ATOM 2190 C CA . GLY A 1 280 ? -10.116 5.053 -3.011 1.00 96.25 280 GLY A CA 1
ATOM 2191 C C . GLY A 1 280 ? -9.781 6.324 -3.791 1.00 96.25 280 GLY A C 1
ATOM 2192 O O . GLY A 1 280 ? -9.212 6.286 -4.886 1.00 96.25 280 GLY A O 1
ATOM 2193 N N . LEU A 1 281 ? -10.134 7.466 -3.205 1.00 97.31 281 LEU A N 1
ATOM 2194 C CA . LEU A 1 281 ? -9.878 8.792 -3.769 1.00 97.31 281 LEU A CA 1
ATOM 2195 C C . LEU A 1 281 ? -8.658 9.444 -3.095 1.00 97.31 281 LEU A C 1
ATOM 2197 O O . LEU A 1 281 ? -8.426 9.194 -1.910 1.00 97.31 281 LEU A O 1
ATOM 2201 N N . PRO A 1 282 ? -7.881 10.285 -3.803 1.00 97.38 282 PRO A N 1
ATOM 2202 C CA . PRO A 1 282 ? -6.832 11.092 -3.177 1.00 97.38 282 PRO A CA 1
ATOM 2203 C C . PRO A 1 282 ? -7.362 11.871 -1.963 1.00 97.38 282 PRO A C 1
ATOM 2205 O O . PRO A 1 282 ? -8.507 12.325 -1.973 1.00 97.38 282 PRO A O 1
ATOM 2208 N N . ASN A 1 283 ? -6.550 11.999 -0.910 1.00 97.38 283 ASN A N 1
ATOM 2209 C CA . ASN A 1 283 ? -6.903 12.635 0.371 1.00 97.38 283 ASN A CA 1
ATOM 2210 C C . ASN A 1 283 ? -8.056 11.984 1.156 1.00 97.38 283 ASN A C 1
ATOM 2212 O O . ASN A 1 283 ? -8.491 12.538 2.161 1.00 97.38 283 ASN A O 1
ATOM 2216 N N . HIS A 1 284 ? -8.525 10.797 0.761 1.00 98.12 284 HIS A N 1
ATOM 2217 C CA . HIS A 1 284 ? -9.576 10.073 1.477 1.00 98.12 284 HIS A CA 1
ATOM 2218 C C . HIS A 1 284 ? -9.041 8.806 2.149 1.00 98.12 284 HIS A C 1
ATOM 2220 O O . HIS A 1 284 ? -8.104 8.164 1.668 1.00 98.12 284 HIS A O 1
ATOM 2226 N N . THR A 1 285 ? -9.681 8.435 3.260 1.00 98.69 285 THR A N 1
ATOM 2227 C CA . THR A 1 285 ? -9.503 7.131 3.908 1.00 98.69 285 THR A CA 1
ATOM 2228 C C . THR A 1 285 ? -10.712 6.287 3.579 1.00 98.69 285 THR A C 1
ATOM 2230 O O . THR A 1 285 ? -11.811 6.587 4.032 1.00 98.69 285 THR A O 1
ATOM 2233 N N . GLN A 1 286 ? -10.528 5.244 2.782 1.00 98.75 286 GLN A N 1
ATOM 2234 C CA . GLN A 1 286 ? -11.574 4.284 2.485 1.00 98.75 286 GLN A CA 1
ATOM 2235 C C . GLN A 1 286 ? -11.462 3.073 3.403 1.00 98.75 286 GLN A C 1
ATOM 2237 O O . GLN A 1 286 ? -10.387 2.497 3.574 1.00 98.75 286 GLN A O 1
ATOM 2242 N N . VAL A 1 287 ? -12.597 2.654 3.945 1.00 98.69 287 VAL A N 1
ATOM 2243 C CA . VAL A 1 287 ? -12.707 1.481 4.803 1.00 98.69 287 VAL A CA 1
ATOM 2244 C C . VAL A 1 287 ? -13.756 0.518 4.254 1.00 98.69 287 VAL A C 1
ATOM 2246 O O . VAL A 1 287 ? -14.685 0.912 3.536 1.00 98.69 287 VAL A O 1
ATOM 2249 N N . THR A 1 288 ? -13.590 -0.759 4.571 1.00 98.38 288 THR A N 1
ATOM 2250 C CA . THR A 1 288 ? -14.603 -1.786 4.312 1.00 98.38 288 THR A CA 1
ATOM 2251 C C . THR A 1 288 ? -15.815 -1.630 5.230 1.00 98.38 288 THR A C 1
ATOM 2253 O O . THR A 1 288 ? -15.750 -0.940 6.249 1.00 98.38 288 THR A O 1
ATOM 2256 N N . GLU A 1 289 ? -16.922 -2.292 4.887 1.00 97.94 289 GLU A N 1
ATOM 2257 C CA . GLU A 1 289 ? -18.074 -2.435 5.786 1.00 97.94 289 GLU A CA 1
ATOM 2258 C C . GLU A 1 289 ? -17.650 -3.036 7.131 1.00 97.94 289 GLU A C 1
ATOM 2260 O O . GLU A 1 289 ? -18.033 -2.528 8.176 1.00 97.94 289 GLU A O 1
ATOM 2265 N N . GLU A 1 290 ? -16.806 -4.068 7.122 1.00 97.00 290 GLU A N 1
ATOM 2266 C CA . GLU A 1 290 ? -16.338 -4.730 8.338 1.00 97.00 290 GLU A CA 1
ATOM 2267 C C . GLU A 1 290 ? -15.609 -3.747 9.261 1.00 97.00 290 GLU A C 1
ATOM 2269 O O . GLU A 1 290 ? -15.954 -3.633 10.433 1.00 97.00 290 GLU A O 1
ATOM 2274 N N . ALA A 1 291 ? -14.662 -2.967 8.732 1.00 97.94 291 ALA A N 1
ATOM 2275 C CA . ALA A 1 291 ? -13.961 -1.945 9.509 1.00 97.94 291 ALA A CA 1
ATOM 2276 C C . ALA A 1 291 ? -14.905 -0.832 10.001 1.00 97.94 291 ALA A C 1
ATOM 2278 O O . ALA A 1 291 ? -14.758 -0.351 11.125 1.00 97.94 291 ALA A O 1
ATOM 2279 N N . TYR A 1 292 ? -15.899 -0.444 9.195 1.00 98.12 292 TYR A N 1
ATOM 2280 C CA . TYR A 1 292 ? -16.936 0.495 9.620 1.00 98.12 292 TYR A CA 1
ATOM 2281 C C . TYR A 1 292 ? -17.759 -0.054 10.793 1.00 98.12 292 TYR A C 1
ATOM 2283 O O . TYR A 1 292 ? -17.981 0.670 11.759 1.00 98.12 292 TYR A O 1
ATOM 2291 N N . GLN A 1 293 ? -18.175 -1.322 10.760 1.00 97.06 293 GLN A N 1
ATOM 2292 C CA . GLN A 1 293 ? -18.965 -1.923 11.840 1.00 97.06 293 GLN A CA 1
ATOM 2293 C C . GLN A 1 293 ? -18.213 -1.941 13.175 1.00 97.06 293 GLN A C 1
ATOM 2295 O O . GLN A 1 293 ? -18.835 -1.690 14.208 1.00 97.06 293 GLN A O 1
ATOM 2300 N N . VAL A 1 294 ? -16.894 -2.153 13.140 1.00 96.31 294 VAL A N 1
ATOM 2301 C CA . VAL A 1 294 ? -16.024 -2.054 14.321 1.00 96.31 294 VAL A CA 1
ATOM 2302 C C . VAL A 1 294 ? -15.932 -0.604 14.824 1.00 96.31 294 VAL A C 1
ATOM 2304 O O . VAL A 1 294 ? -16.021 -0.349 16.020 1.00 96.31 294 VAL A O 1
ATOM 2307 N N . LEU A 1 295 ? -15.799 0.379 13.926 1.00 96.56 295 LEU A N 1
ATOM 2308 C CA . LEU A 1 295 ? -15.523 1.777 14.292 1.00 96.56 295 LEU A CA 1
ATOM 2309 C C . LEU A 1 295 ? -16.760 2.674 14.466 1.00 96.56 295 LEU A C 1
ATOM 2311 O O . LEU A 1 295 ? -16.636 3.770 15.007 1.00 96.56 295 LEU A O 1
ATOM 2315 N N . LYS A 1 296 ? -17.957 2.277 14.021 1.00 94.56 296 LYS A N 1
ATOM 2316 C CA . LYS A 1 296 ? -19.143 3.165 13.976 1.00 94.56 296 LYS A CA 1
ATOM 2317 C C . LYS A 1 296 ? -19.539 3.748 15.342 1.00 94.56 296 LYS A C 1
ATOM 2319 O O . LYS A 1 296 ? -20.072 4.861 15.412 1.00 94.56 296 LYS A O 1
ATOM 2324 N N . ASN A 1 297 ? -19.254 3.009 16.417 1.00 92.19 297 ASN A N 1
ATOM 2325 C CA . ASN A 1 297 ? -19.538 3.398 17.801 1.00 92.19 297 ASN A CA 1
ATOM 2326 C C . ASN A 1 297 ? -18.389 4.191 18.454 1.00 92.19 297 ASN A C 1
ATOM 2328 O O . ASN A 1 297 ? -18.563 4.724 19.544 1.00 92.19 297 ASN A O 1
ATOM 2332 N N . HIS A 1 298 ? -17.245 4.316 17.781 1.00 93.50 298 HIS A N 1
ATOM 2333 C CA . HIS A 1 298 ? -16.102 5.124 18.208 1.00 93.50 298 HIS A CA 1
ATOM 2334 C C . HIS A 1 298 ? -16.276 6.595 17.770 1.00 93.50 298 HIS A C 1
ATOM 2336 O O . HIS A 1 298 ? -17.216 6.913 17.017 1.00 93.50 298 HIS A O 1
ATOM 2342 N N . PRO A 1 299 ? -15.427 7.533 18.243 1.00 94.69 299 PRO A N 1
ATOM 2343 C CA . PRO A 1 299 ? -15.543 8.957 17.925 1.00 94.69 299 PRO A CA 1
ATOM 2344 C C . PRO A 1 299 ? -15.066 9.288 16.498 1.00 94.69 299 PRO A C 1
ATOM 2346 O O . PRO A 1 299 ? -14.272 10.200 16.310 1.00 94.69 299 PRO A O 1
ATOM 2349 N N . TYR A 1 300 ? -15.564 8.575 15.485 1.00 96.50 300 TYR A N 1
ATOM 2350 C CA . TYR A 1 300 ? -15.214 8.763 14.074 1.00 96.50 300 TYR A CA 1
ATOM 2351 C C . TYR A 1 300 ? -16.448 8.980 13.206 1.00 96.50 300 TYR A C 1
ATOM 2353 O O . TYR A 1 300 ? -17.495 8.357 13.410 1.00 96.50 300 TYR A O 1
ATOM 2361 N N . GLU A 1 301 ? -16.312 9.864 12.228 1.00 96.56 301 GLU A N 1
ATOM 2362 C CA . GLU A 1 301 ? -17.327 10.170 11.233 1.00 96.56 301 GLU A CA 1
ATOM 2363 C C . GLU A 1 301 ? -17.085 9.384 9.947 1.00 96.56 301 GLU A C 1
ATOM 2365 O O . GLU A 1 301 ? -15.951 9.210 9.488 1.00 96.56 301 GLU A O 1
ATOM 2370 N N . PHE A 1 302 ? -18.184 8.903 9.364 1.00 97.62 302 PHE A N 1
ATOM 2371 C CA . PHE A 1 302 ? -18.162 8.106 8.150 1.00 97.62 302 PHE A CA 1
ATOM 2372 C C . PHE A 1 302 ? -19.200 8.592 7.153 1.00 97.62 302 PHE A C 1
ATOM 2374 O O . PHE A 1 302 ? -20.350 8.859 7.504 1.00 97.62 302 PHE A O 1
ATOM 2381 N N . GLN A 1 303 ? -18.817 8.587 5.883 1.00 97.75 303 GLN A N 1
ATOM 2382 C CA . GLN A 1 303 ? -19.711 8.781 4.755 1.00 97.75 303 GLN A CA 1
ATOM 2383 C C . GLN A 1 303 ? -19.799 7.482 3.954 1.00 97.75 303 GLN A C 1
ATOM 2385 O O . GLN A 1 303 ? -18.786 6.950 3.503 1.00 97.75 303 GLN A O 1
ATOM 2390 N N . CYS A 1 304 ? -21.010 6.964 3.737 1.00 97.56 304 CYS A N 1
ATOM 2391 C CA . CYS A 1 304 ? -21.194 5.813 2.854 1.00 97.56 304 CYS A CA 1
ATOM 2392 C C . CYS A 1 304 ? -20.799 6.192 1.418 1.00 97.56 304 CYS A C 1
ATOM 2394 O O . CYS A 1 304 ? -21.371 7.112 0.833 1.00 97.56 304 CYS A O 1
ATOM 2396 N N . ARG A 1 305 ? -19.828 5.471 0.848 1.00 95.62 305 ARG A N 1
ATOM 2397 C CA . ARG A 1 305 ? -19.402 5.625 -0.552 1.00 95.62 305 ARG A CA 1
ATOM 2398 C C . ARG A 1 305 ? -20.316 4.845 -1.503 1.00 95.62 305 ARG A C 1
ATOM 2400 O O . ARG A 1 305 ? -20.419 5.173 -2.682 1.00 95.62 305 ARG A O 1
ATOM 2407 N N . GLY A 1 306 ? -20.974 3.805 -0.992 1.00 95.44 306 GLY A N 1
ATOM 2408 C CA . GLY A 1 306 ? -21.779 2.872 -1.772 1.00 95.44 306 GLY A CA 1
ATOM 2409 C C . GLY A 1 306 ? -20.956 1.706 -2.321 1.00 95.44 306 GLY A C 1
ATOM 2410 O O . GLY A 1 306 ? -19.903 1.353 -1.781 1.00 95.44 306 GLY A O 1
ATOM 2411 N N . LYS A 1 307 ? -21.472 1.075 -3.383 1.00 96.06 307 LYS A N 1
ATOM 2412 C CA . LYS A 1 307 ? -20.879 -0.128 -3.981 1.00 96.06 307 LYS A CA 1
ATOM 2413 C C . LYS A 1 307 ? -19.694 0.210 -4.883 1.00 96.06 307 LYS A C 1
ATOM 2415 O O . LYS A 1 307 ? -19.820 0.985 -5.826 1.00 96.06 307 LYS A O 1
ATOM 2420 N N . VAL A 1 308 ? -18.567 -0.446 -4.633 1.00 96.31 308 VAL A N 1
ATOM 2421 C CA . VAL A 1 308 ? -17.315 -0.294 -5.377 1.00 96.31 308 VAL A CA 1
ATOM 2422 C C . VAL A 1 308 ? -16.898 -1.644 -5.934 1.00 96.31 308 VAL A C 1
ATOM 2424 O O . VAL A 1 308 ? -16.875 -2.643 -5.215 1.00 96.31 308 VAL A O 1
ATOM 2427 N N . ARG A 1 309 ? -16.530 -1.678 -7.217 1.00 95.00 309 ARG A N 1
ATOM 2428 C CA . ARG A 1 309 ? -16.028 -2.888 -7.871 1.00 95.00 309 ARG A CA 1
ATOM 2429 C C . ARG A 1 309 ? -14.605 -3.194 -7.406 1.00 95.00 309 ARG A C 1
ATOM 2431 O O . ARG A 1 309 ? -13.658 -2.503 -7.776 1.00 95.00 309 ARG A O 1
ATOM 2438 N N . VAL A 1 310 ? -14.436 -4.277 -6.660 1.00 92.94 310 VAL A N 1
ATOM 2439 C CA . VAL A 1 310 ? -13.150 -4.734 -6.129 1.00 92.94 310 VAL A CA 1
ATOM 2440 C C . VAL A 1 310 ? -12.695 -5.998 -6.862 1.00 92.94 310 VAL A C 1
ATOM 2442 O O . VAL A 1 310 ? -13.403 -7.008 -6.930 1.00 92.94 310 VAL A O 1
ATOM 2445 N N . LYS A 1 311 ? -11.479 -5.962 -7.427 1.00 85.81 311 LYS A N 1
ATOM 2446 C CA . LYS A 1 311 ? -10.889 -7.098 -8.159 1.00 85.81 311 LYS A CA 1
ATOM 2447 C C . LYS A 1 311 ? -10.842 -8.343 -7.263 1.00 85.81 311 LYS A C 1
ATOM 2449 O O . LYS A 1 311 ? -10.212 -8.313 -6.211 1.00 85.81 311 LYS A O 1
ATOM 2454 N N . GLY A 1 312 ? -11.462 -9.433 -7.717 1.00 88.06 312 GLY A N 1
ATOM 2455 C CA . GLY A 1 312 ? -11.526 -10.705 -6.985 1.00 88.06 312 GLY A CA 1
ATOM 2456 C C . GLY A 1 312 ? -12.600 -10.771 -5.893 1.00 88.06 312 GLY A C 1
ATOM 2457 O O . GLY A 1 312 ? -12.700 -11.795 -5.226 1.00 88.06 312 GLY A O 1
ATOM 2458 N N . LYS A 1 313 ? -13.401 -9.711 -5.706 1.00 91.69 313 LYS A N 1
ATOM 2459 C CA . LYS A 1 313 ? -14.504 -9.664 -4.728 1.00 91.69 313 LYS A CA 1
ATOM 2460 C C . LYS A 1 313 ? -15.864 -9.313 -5.316 1.00 91.69 313 LYS A C 1
ATOM 2462 O O . LYS A 1 313 ? -16.873 -9.678 -4.730 1.00 91.69 313 LYS A O 1
ATOM 2467 N N . GLY A 1 314 ? -15.902 -8.656 -6.473 1.00 94.19 314 GLY A N 1
ATOM 2468 C CA . GLY A 1 314 ? -17.153 -8.137 -7.022 1.00 94.19 314 GLY A CA 1
ATOM 2469 C C . GLY A 1 314 ? -17.485 -6.787 -6.398 1.00 94.19 314 GLY A C 1
ATOM 2470 O O . GLY A 1 314 ? -16.581 -5.982 -6.187 1.00 94.19 314 GLY A O 1
ATOM 2471 N N . ASP A 1 315 ? -18.760 -6.520 -6.145 1.00 96.62 315 ASP A N 1
ATOM 2472 C CA . ASP A 1 315 ? -19.201 -5.232 -5.609 1.00 96.62 315 ASP A CA 1
ATOM 2473 C C . ASP A 1 315 ? -19.201 -5.270 -4.080 1.00 96.62 315 ASP A C 1
ATOM 2475 O O . ASP A 1 315 ? -19.845 -6.130 -3.481 1.00 96.62 315 ASP A O 1
ATOM 2479 N N . MET A 1 316 ? -18.498 -4.330 -3.452 1.00 97.25 316 MET A N 1
ATOM 2480 C CA . MET A 1 316 ? -18.426 -4.196 -1.995 1.00 97.25 316 MET A CA 1
ATOM 2481 C C . MET A 1 316 ? -18.977 -2.840 -1.565 1.00 97.25 316 MET A C 1
ATOM 2483 O O . MET A 1 316 ? -18.640 -1.828 -2.180 1.00 97.25 316 MET A O 1
ATOM 2487 N N . THR A 1 317 ? -19.790 -2.804 -0.511 1.00 97.94 317 THR A N 1
ATOM 2488 C CA . THR A 1 317 ? -20.128 -1.542 0.163 1.00 97.94 317 THR A CA 1
ATOM 2489 C C . THR A 1 317 ? -18.894 -1.031 0.899 1.00 97.94 317 THR A C 1
ATOM 2491 O O . THR A 1 317 ? -18.177 -1.801 1.537 1.00 97.94 317 THR A O 1
ATOM 2494 N N . THR A 1 318 ? -18.616 0.261 0.763 1.00 98.19 318 THR A N 1
ATOM 2495 C CA . THR A 1 318 ? -17.446 0.903 1.369 1.00 98.19 318 THR A CA 1
ATOM 2496 C C . THR A 1 318 ? -17.823 2.256 1.952 1.00 98.19 318 THR A C 1
ATOM 2498 O O . THR A 1 318 ? -18.842 2.850 1.580 1.00 98.19 318 THR A O 1
ATOM 2501 N N . TYR A 1 319 ? -16.980 2.753 2.850 1.00 98.69 319 TYR A N 1
ATOM 2502 C CA . TYR A 1 319 ? -17.178 4.018 3.548 1.00 98.69 319 TYR A CA 1
ATOM 2503 C C . TYR A 1 319 ? -15.922 4.866 3.441 1.00 98.69 319 TYR A C 1
ATOM 2505 O O . TYR A 1 319 ? -14.809 4.341 3.423 1.00 98.69 319 TYR A O 1
ATOM 2513 N N . PHE A 1 320 ? -16.097 6.180 3.400 1.00 98.56 320 PHE A N 1
ATOM 2514 C CA . PHE A 1 320 ? -15.025 7.112 3.696 1.00 98.56 320 PHE A CA 1
ATOM 2515 C C . PHE A 1 320 ? -15.041 7.437 5.183 1.00 98.56 320 PHE A C 1
ATOM 2517 O O . PHE A 1 320 ? -16.078 7.832 5.703 1.00 98.56 320 PHE A O 1
ATOM 2524 N N . LEU A 1 321 ? -13.900 7.273 5.846 1.00 97.94 321 LEU A N 1
ATOM 2525 C CA . LEU A 1 321 ? -13.646 7.825 7.171 1.00 97.94 321 LEU A CA 1
ATOM 2526 C C . LEU A 1 321 ? -13.181 9.270 6.983 1.00 97.94 321 LEU A C 1
ATOM 2528 O O . LEU A 1 321 ? -12.141 9.506 6.356 1.00 97.94 321 LEU A O 1
ATOM 2532 N N . THR A 1 322 ? -13.977 10.220 7.467 1.00 94.81 322 THR A N 1
ATOM 2533 C CA . THR A 1 322 ? -13.806 11.646 7.159 1.00 94.81 322 THR A CA 1
ATOM 2534 C C . THR A 1 322 ? -13.069 12.391 8.261 1.00 94.81 322 THR A C 1
ATOM 2536 O O . THR A 1 322 ? -12.068 13.039 7.966 1.00 94.81 322 THR A O 1
ATOM 2539 N N . ASP A 1 323 ? -13.517 12.266 9.511 1.00 94.12 323 ASP A N 1
ATOM 2540 C CA . ASP A 1 323 ? -12.973 13.022 10.644 1.00 94.12 323 ASP A CA 1
ATOM 2541 C C . ASP A 1 323 ? -13.256 12.326 11.991 1.00 94.12 323 ASP A C 1
ATOM 2543 O O . ASP A 1 323 ? -13.877 11.259 12.048 1.00 94.12 323 ASP A O 1
ATOM 2547 N N . ARG A 1 324 ? -12.801 12.932 13.087 1.00 92.62 324 ARG A N 1
ATOM 2548 C CA . ARG A 1 324 ? -13.229 12.633 14.453 1.00 92.62 324 ARG A CA 1
ATOM 2549 C C . ARG A 1 324 ? -14.605 13.264 14.700 1.00 92.62 324 ARG A C 1
ATOM 2551 O O . ARG A 1 324 ? -14.844 14.403 14.309 1.00 92.62 324 ARG A O 1
ATOM 2558 N N . LYS A 1 325 ? -15.503 12.568 15.405 1.00 86.75 325 LYS A N 1
ATOM 2559 C CA . LYS A 1 325 ? -16.727 13.191 15.948 1.00 86.75 325 LYS A CA 1
ATOM 2560 C C . LYS A 1 325 ? -16.291 14.318 16.896 1.00 86.75 325 LYS A C 1
ATOM 2562 O O . LYS A 1 325 ? -15.358 14.105 17.672 1.00 86.75 325 LYS A O 1
ATOM 2567 N N . GLN A 1 326 ? -16.934 15.490 16.830 1.00 65.94 326 GLN A N 1
ATOM 2568 C CA . GLN A 1 326 ? -16.552 16.686 17.604 1.00 65.94 326 GLN A CA 1
ATOM 2569 C C . GLN A 1 326 ? -16.163 16.371 19.069 1.00 65.94 326 GLN A C 1
ATOM 2571 O O . GLN A 1 326 ? -16.809 15.533 19.709 1.00 65.94 326 GLN A O 1
ATOM 2576 N N . PRO A 1 327 ? -15.137 17.045 19.629 1.00 43.81 327 PRO A N 1
ATOM 2577 C CA . PRO A 1 327 ? -14.649 16.776 20.977 1.00 43.81 327 PRO A CA 1
ATOM 2578 C C . PRO A 1 327 ? -15.728 17.116 22.015 1.00 43.81 327 PRO A C 1
ATOM 2580 O O . PRO A 1 327 ? -15.979 18.275 22.334 1.00 43.81 327 PRO A O 1
ATOM 2583 N N . GLY A 1 328 ? -16.384 16.075 22.523 1.00 44.72 328 GLY A N 1
ATOM 2584 C CA . GLY A 1 328 ? -17.461 16.169 23.511 1.00 44.72 328 GLY A CA 1
ATOM 2585 C C . GLY A 1 328 ? -18.072 14.826 23.923 1.00 44.72 328 GLY A C 1
ATOM 2586 O O . GLY A 1 328 ? -18.812 14.785 24.901 1.00 44.72 328 GLY A O 1
ATOM 2587 N N . THR A 1 329 ? -17.756 13.726 23.225 1.00 44.91 329 THR A N 1
ATOM 2588 C CA . THR A 1 329 ? -18.451 12.440 23.427 1.00 44.91 329 THR A CA 1
ATOM 2589 C C . THR A 1 329 ? -17.645 11.267 23.985 1.00 44.91 329 THR A C 1
ATOM 2591 O O . THR A 1 329 ? -18.278 10.265 24.274 1.00 44.91 329 THR A O 1
ATOM 2594 N N . MET A 1 330 ? -16.327 11.340 24.214 1.00 39.50 330 MET A N 1
ATOM 2595 C CA . MET A 1 330 ? -15.596 10.286 24.957 1.00 39.50 330 MET A CA 1
ATOM 2596 C C . MET A 1 330 ? -14.390 10.883 25.699 1.00 39.50 330 MET A C 1
ATOM 2598 O O . MET A 1 330 ? -13.603 11.616 25.100 1.00 39.50 330 MET A O 1
ATOM 2602 N N . ARG A 1 331 ? -14.245 10.593 27.001 1.00 39.00 331 ARG A N 1
ATOM 2603 C CA . ARG A 1 331 ? -13.081 10.991 27.816 1.00 39.00 331 ARG A CA 1
ATOM 2604 C C . ARG A 1 331 ? -11.960 9.964 27.644 1.00 39.00 331 ARG A C 1
ATOM 2606 O O . ARG A 1 331 ? -12.203 8.766 27.675 1.00 39.00 331 ARG A O 1
ATOM 2613 N N . VAL A 1 332 ? -10.724 10.446 27.523 1.00 42.50 332 VAL A N 1
ATOM 2614 C CA . VAL A 1 332 ? -9.483 9.656 27.340 1.00 42.50 332 VAL A CA 1
ATOM 2615 C C . VAL A 1 332 ? -9.149 8.764 28.561 1.00 42.50 332 VAL A C 1
ATOM 2617 O O . VAL A 1 332 ? -8.199 7.989 28.539 1.00 42.50 332 VAL A O 1
ATOM 2620 N N . GLU A 1 333 ? -9.956 8.819 29.620 1.00 43.25 333 GLU A N 1
ATOM 2621 C CA . GLU A 1 333 ? -9.769 8.106 30.891 1.00 43.25 333 GLU A CA 1
ATOM 2622 C C . GLU A 1 333 ? -10.240 6.632 30.862 1.00 43.25 333 GLU A C 1
ATOM 2624 O O . GLU A 1 333 ? -10.054 5.924 31.846 1.00 43.25 333 GLU A O 1
ATOM 2629 N N . GLU A 1 334 ? -10.808 6.139 29.752 1.00 43.75 334 GLU A N 1
ATOM 2630 C CA . GLU A 1 334 ? -11.354 4.768 29.631 1.00 43.75 334 GLU A CA 1
ATOM 2631 C C . GLU A 1 334 ? -10.410 3.746 28.960 1.00 43.75 334 GLU A C 1
ATOM 2633 O O . GLU A 1 334 ? -10.823 2.637 28.622 1.00 43.75 334 GLU A O 1
ATOM 2638 N N . LEU A 1 335 ? -9.127 4.071 28.769 1.00 47.97 335 LEU A N 1
ATOM 2639 C CA . LEU A 1 335 ? -8.144 3.090 28.294 1.00 47.97 335 LEU A CA 1
ATOM 2640 C C . LEU A 1 335 ? -7.886 2.037 29.391 1.00 47.97 335 LEU A C 1
ATOM 2642 O O . LEU A 1 335 ? -7.454 2.412 30.485 1.00 47.97 335 LEU A O 1
ATOM 2646 N N . PRO A 1 336 ? -8.095 0.727 29.143 1.00 40.94 336 PRO A N 1
ATOM 2647 C CA . PRO A 1 336 ? -7.735 -0.283 30.125 1.00 40.94 336 PRO A CA 1
ATOM 2648 C C . PRO A 1 336 ? -6.219 -0.264 30.339 1.00 40.94 336 PRO A C 1
ATOM 2650 O O . PRO A 1 336 ? -5.433 -0.283 29.387 1.00 40.94 336 PRO A O 1
ATOM 2653 N N . ALA A 1 337 ? -5.814 -0.225 31.610 1.00 46.53 337 ALA A N 1
ATOM 2654 C CA . ALA A 1 337 ? -4.427 -0.391 32.007 1.00 46.53 337 ALA A CA 1
ATOM 2655 C C . ALA A 1 337 ? -3.873 -1.676 31.378 1.00 46.53 337 ALA A C 1
ATOM 2657 O O . ALA A 1 337 ? -4.490 -2.740 31.454 1.00 46.53 337 ALA A O 1
ATOM 2658 N N . SER A 1 338 ? -2.708 -1.546 30.742 1.00 44.78 338 SER A N 1
ATOM 2659 C CA . SER A 1 338 ? -1.886 -2.646 30.240 1.00 44.78 338 SER A CA 1
ATOM 2660 C C . SER A 1 338 ? -1.962 -3.863 31.162 1.00 44.78 338 SER A C 1
ATOM 2662 O O . SER A 1 338 ? -1.740 -3.719 32.368 1.00 44.78 338 SER A O 1
ATOM 2664 N N . ARG A 1 339 ? -2.219 -5.052 30.602 1.00 45.78 339 ARG A N 1
ATOM 2665 C CA . ARG A 1 339 ? -2.068 -6.325 31.317 1.00 45.78 339 ARG A CA 1
ATOM 2666 C C . ARG A 1 339 ? -0.590 -6.503 31.684 1.00 45.78 339 ARG A C 1
ATOM 2668 O O . ARG A 1 339 ? 0.179 -7.091 30.935 1.00 45.78 339 ARG A O 1
ATOM 2675 N N . VAL A 1 340 ? -0.186 -5.939 32.818 1.00 41.53 340 VAL A N 1
ATOM 2676 C CA . VAL A 1 340 ? 1.092 -6.209 33.474 1.00 41.53 340 VAL A CA 1
ATOM 2677 C C . VAL A 1 340 ? 0.784 -7.050 34.707 1.00 41.53 340 VAL A C 1
ATOM 2679 O O . VAL A 1 340 ? 0.133 -6.577 35.636 1.00 41.53 340 VAL A O 1
ATOM 2682 N N . GLY A 1 341 ? 1.260 -8.295 34.697 1.00 32.03 341 GLY A N 1
ATOM 2683 C CA . GLY A 1 341 ? 1.242 -9.226 35.830 1.00 32.03 341 GLY A CA 1
ATOM 2684 C C . GLY A 1 341 ? 0.756 -10.619 35.412 1.00 32.03 341 GLY A C 1
ATOM 2685 O O . GLY A 1 341 ? -0.304 -10.737 34.816 1.00 32.03 341 GLY A O 1
ATOM 2686 N N . GLY A 1 342 ? 1.459 -11.716 35.680 1.00 31.05 342 GLY A N 1
ATOM 2687 C CA . GLY A 1 342 ? 2.693 -11.898 36.431 1.00 31.05 342 GLY A CA 1
ATOM 2688 C C . GLY A 1 342 ? 3.062 -13.386 36.523 1.00 31.05 342 GLY A C 1
ATOM 2689 O O . GLY A 1 342 ? 2.215 -14.244 36.281 1.00 31.05 342 GLY A O 1
ATOM 2690 N N . VAL A 1 343 ? 4.312 -13.598 36.955 1.00 36.28 343 VAL A N 1
ATOM 2691 C CA . VAL A 1 343 ? 5.059 -14.848 37.225 1.00 36.28 343 VAL A CA 1
ATOM 2692 C C . VAL A 1 343 ? 5.597 -15.587 36.006 1.00 36.28 343 VAL A C 1
ATOM 2694 O O . VAL A 1 343 ? 4.806 -16.187 35.250 1.00 36.28 343 VAL A O 1
#

pLDDT: mean 83.76, std 18.24, range [29.27, 98.81]

Foldseek 3Di:
DPPPDDPFDFFEDFDDDWDWDWAADPPIDTDIDDPRVVQGVQSSVVTDTPWHKYFPRRCVVPVPPQWDKAWPQWDQGVPPGTGTMITGDGGNDPPPDDVVPPPPPPPPDDPPDDDPDDDDPDWDKDKAFKKKKKKKAQVCLVVVLVVCVVVVCNVVSRVLLRVLNHQLNVVCVDPLLVQKDFQDDDPRITMIMGQPDPLGHDDPPDDLQSSQSRNVSVVVSVVSSVVSVVVSCVVVVHDTFMFMFIFMGMWMWTWDDDRDTGIHIDDPRNLRSVQQRVQTDTNWHKYFPRSCVSNVPPQWDKDWPQWDQGVPPGTGTMITTDGGNPPDPDDPPPDDPRPDDDD

Radius of gyration: 23.14 Å; chains: 1; bounding box: 56×55×69 Å

Sequence (343 aa):
MVLSDNLLLFLGINIGPVVAGVIGARKPQYDIWGNTVNVASRMDSTGLPNHTQVTEEAYQVLKNHPYEFQCRGKVRVKGKGDMTTYFLTDRKQPGTMRVEELPASRVGGVGQLYNGNPLPQDLYHQSYSRVGVVFASITNFHEFYMELDGNNQGVECLRLLNEIIADFDELLGEERFKAIDKIKTVGSTYMAAVGLMPEQRILDEDDEVTAGLYLGMLVEFVFAMRERLLNINENSYNNFMLRVGINIGPVVAGVIGARKPQYDIWGNTVNVASRMDSTGLPNHTQVTEEAYQVLKNHPYEFQCRGKVRVKGKGDMTTYFLTDRKQPGTMRVEELPASRVGGV